Protein AF-A0A7J6NWC5-F1 (afdb_monomer)

Mean predicted aligned error: 8.27 Å

Sequence (191 aa):
MPSDARQWQFARKCFVPTLMLLVVICGTFNSITGKIRAVALGEYSGLISNLVCEIMYFLVYGLLLSFNVCFGRVPREQWIWLLFPRKSDELGYSTRGIRGFFKRLPGVKFAALAGIVEVSGDYLIFSTQGSLSIVMYKLLQQFIVPSTLIWSVILLRSRYILQELLAVLLVVVVAVVAIVTSSEGEGRYLW

InterPro domains:
  IPR013936 Chloroquine-resistance transporter-like [PF08627] (103-185)

pLDDT: mean 84.61, std 10.53, range [45.66, 96.5]

Secondary structure (DSSP, 8-state):
--HHHHHHHHHHHHHHHHHHHHHHHHHHHHHHHHHHHHHHHGGGHHHIIIIIHHHHHHHHHHHHHHHHHHTT-S-HHHHHHHHS----TT--S---SHHHHHHHS-THHHHHHHHHHHHHHHHHHHHHHTTS-HHHHHHHHHHHHHHHHHHHHHHH-PPPPHHHHHHHHHHHHHHHHHHHHHHHHHTTS--

Foldseek 3Di:
DCVVVVVVVVCVVVVVVVVVVVCVVVVVVCVVVLVVQCVVCPPCSVVCVPPVVVVVCCVVVVVVVVVCVVVVVDPVVVVCQQVAQDPPVDPPDDPPDPVVVVNRDGNVVVVVVVVVVVVVVVVVLVVCVVPDDPLVSVLVVLVVLVVVVVCCCVPVVDDDDPVVVVVNVVSNVVSVVSVVVVVVVVVPPPD

Organism: Perkinsus olseni (NCBI:txid32597)

Solvent-accessible surface area (backbone atoms only — not comparable to full-atom values): 10959 Å² total; per-residue (Å²): 138,70,66,62,63,57,51,54,53,49,52,59,64,48,47,57,59,52,50,53,52,48,50,51,52,52,50,52,50,50,54,53,52,48,53,56,46,38,67,74,46,48,90,51,25,64,59,49,55,50,55,50,47,51,52,48,48,52,51,52,53,49,50,53,49,53,48,36,44,75,70,61,76,43,61,66,66,63,56,46,35,36,74,38,46,70,82,72,89,74,73,88,67,92,56,81,54,72,72,42,58,67,62,60,54,30,48,50,55,58,55,51,50,50,48,53,52,50,55,52,50,50,51,53,51,59,69,42,56,85,79,47,54,73,67,58,50,56,50,56,59,57,50,50,58,63,51,52,49,53,50,38,38,70,74,68,62,56,84,82,53,72,68,58,53,50,53,51,50,49,53,52,49,55,50,52,52,54,51,58,60,52,63,65,54,66,75,67,73,81,118

Radius of gyration: 22.87 Å; Cα contacts (8 Å, |Δi|>4): 53; chains: 1; bounding box: 55×47×66 Å

Structure (mmCIF, N/CA/C/O backbone):
data_AF-A0A7J6NWC5-F1
#
_entry.id   AF-A0A7J6NWC5-F1
#
loop_
_atom_site.group_PDB
_atom_site.id
_atom_site.type_symbol
_atom_site.label_atom_id
_atom_site.label_alt_id
_atom_site.label_comp_id
_atom_site.label_asym_id
_atom_site.label_entity_id
_atom_site.label_seq_id
_atom_site.pdbx_PDB_ins_code
_atom_site.Cartn_x
_atom_site.Cartn_y
_atom_site.Cartn_z
_atom_site.occupancy
_atom_site.B_iso_or_equiv
_atom_site.auth_seq_id
_atom_site.auth_comp_id
_atom_site.auth_asym_id
_atom_site.auth_atom_id
_atom_site.pdbx_PDB_model_num
ATOM 1 N N . MET A 1 1 ? 4.178 -20.992 36.605 1.00 56.81 1 MET A N 1
ATOM 2 C CA . MET A 1 1 ? 3.527 -20.314 35.459 1.00 56.81 1 MET A CA 1
ATOM 3 C C . MET A 1 1 ? 4.302 -19.095 34.882 1.00 56.81 1 MET A C 1
ATOM 5 O O . MET A 1 1 ? 3.668 -18.100 34.562 1.00 56.81 1 MET A O 1
ATOM 9 N N . PRO A 1 2 ? 5.642 -19.128 34.678 1.00 63.09 2 PRO A N 1
ATOM 10 C CA . PRO A 1 2 ? 6.362 -18.108 33.886 1.00 63.09 2 PRO A CA 1
ATOM 11 C C . PRO A 1 2 ? 6.723 -18.534 32.440 1.00 63.09 2 PRO A C 1
ATOM 13 O O . PRO A 1 2 ? 7.306 -17.740 31.701 1.00 63.09 2 PRO A O 1
ATOM 16 N N . SER A 1 3 ? 6.399 -19.763 32.016 1.00 73.44 3 SER A N 1
ATOM 17 C CA . SER A 1 3 ? 6.692 -20.290 30.667 1.00 73.44 3 SER A CA 1
ATOM 18 C C . SER A 1 3 ? 5.932 -19.560 29.558 1.00 73.44 3 SER A C 1
ATOM 20 O O . SER A 1 3 ? 6.497 -19.269 28.503 1.00 73.44 3 SER A O 1
ATOM 22 N N . ASP A 1 4 ? 4.677 -19.198 29.819 1.00 82.69 4 ASP A N 1
ATOM 23 C CA . ASP A 1 4 ? 3.757 -18.741 28.774 1.00 82.69 4 ASP A CA 1
ATOM 24 C C . ASP A 1 4 ? 4.066 -17.297 28.355 1.00 82.69 4 ASP A C 1
ATOM 26 O O . ASP A 1 4 ? 4.018 -16.952 27.175 1.00 82.69 4 ASP A O 1
ATOM 30 N N . ALA A 1 5 ? 4.502 -16.453 29.297 1.00 84.25 5 ALA A N 1
ATOM 31 C CA . ALA A 1 5 ? 4.870 -15.065 29.017 1.00 84.25 5 ALA A CA 1
ATOM 32 C C . ALA A 1 5 ? 6.077 -14.958 28.066 1.00 84.25 5 ALA A C 1
ATOM 34 O O . ALA A 1 5 ? 6.104 -14.097 27.181 1.00 84.25 5 ALA A O 1
ATOM 35 N N . ARG A 1 6 ? 7.064 -15.854 28.208 1.00 86.56 6 ARG A N 1
ATOM 36 C CA . ARG A 1 6 ? 8.255 -15.873 27.346 1.00 86.56 6 ARG A CA 1
ATOM 37 C C . ARG A 1 6 ? 7.907 -16.343 25.928 1.00 86.56 6 ARG A C 1
ATOM 39 O O . ARG A 1 6 ? 8.403 -15.759 24.965 1.00 86.56 6 ARG A O 1
ATOM 46 N N . GLN A 1 7 ? 7.014 -17.327 25.795 1.00 84.31 7 GLN A N 1
ATOM 47 C CA . GLN A 1 7 ? 6.514 -17.794 24.496 1.00 84.31 7 GLN A CA 1
ATOM 48 C C . GLN A 1 7 ? 5.725 -16.703 23.759 1.00 84.31 7 GLN A C 1
ATOM 50 O O . GLN A 1 7 ? 5.975 -16.460 22.579 1.00 84.31 7 GLN A O 1
ATOM 55 N N . TRP A 1 8 ? 4.851 -15.973 24.456 1.00 84.12 8 TRP A N 1
ATOM 56 C CA . TRP A 1 8 ? 4.092 -14.865 23.867 1.00 84.12 8 TRP A CA 1
ATOM 57 C C . TRP A 1 8 ? 4.976 -13.710 23.386 1.00 84.12 8 TRP A C 1
ATOM 59 O O . TRP A 1 8 ? 4.744 -13.149 22.312 1.00 84.12 8 TRP A O 1
ATOM 69 N N . GLN A 1 9 ? 6.012 -13.353 24.148 1.00 87.50 9 GLN A N 1
ATOM 70 C CA . GLN A 1 9 ? 6.968 -12.328 23.726 1.00 87.50 9 GLN A CA 1
ATOM 71 C C . GLN A 1 9 ? 7.783 -12.769 22.510 1.00 87.50 9 GLN A C 1
ATOM 73 O O . GLN A 1 9 ? 8.016 -11.964 21.608 1.00 87.50 9 GLN A O 1
ATOM 78 N N . PHE A 1 10 ? 8.197 -14.035 22.469 1.00 88.31 10 PHE A N 1
ATOM 79 C CA . PHE A 1 10 ? 8.916 -14.585 21.326 1.00 88.31 10 PHE A CA 1
ATOM 80 C C . PHE A 1 10 ? 8.038 -14.604 20.068 1.00 88.31 10 PHE A C 1
ATOM 82 O O . PHE A 1 10 ? 8.443 -14.075 19.035 1.00 88.31 10 PHE A O 1
ATOM 89 N N . ALA A 1 11 ? 6.798 -15.089 20.178 1.00 87.88 11 ALA A N 1
ATOM 90 C CA . ALA A 1 11 ? 5.840 -15.101 19.076 1.00 87.88 11 ALA A CA 1
ATOM 91 C C . ALA A 1 11 ? 5.612 -13.695 18.494 1.00 87.88 11 ALA A C 1
ATOM 93 O O . ALA A 1 11 ? 5.654 -13.517 17.280 1.00 87.88 11 ALA A O 1
ATOM 94 N N . ARG A 1 12 ? 5.465 -12.668 19.346 1.00 87.56 12 ARG A N 1
ATOM 95 C CA . ARG A 1 12 ? 5.330 -11.268 18.901 1.00 87.56 12 ARG A CA 1
ATOM 96 C C . ARG A 1 12 ? 6.563 -10.747 18.163 1.00 87.56 12 ARG A C 1
ATOM 98 O O . ARG A 1 12 ? 6.412 -10.024 17.183 1.00 87.56 12 ARG A O 1
ATOM 105 N N . LYS A 1 13 ? 7.768 -11.111 18.616 1.00 91.19 13 LYS A N 1
ATOM 106 C CA . LYS A 1 13 ? 9.025 -10.706 17.965 1.00 91.19 13 LYS A CA 1
ATOM 107 C C . LYS A 1 13 ? 9.199 -11.354 16.593 1.00 91.19 13 LYS A C 1
ATOM 109 O O . LYS A 1 13 ? 9.706 -10.699 15.692 1.00 91.19 13 LYS A O 1
ATOM 114 N N . CYS A 1 14 ? 8.763 -12.602 16.424 1.00 93.69 14 CYS A N 1
ATOM 115 C CA . CYS A 1 14 ? 8.829 -13.302 15.139 1.00 93.69 14 CYS A CA 1
ATOM 116 C C . CYS A 1 14 ? 7.707 -12.896 14.176 1.00 93.69 14 CYS A C 1
ATOM 118 O O . CYS A 1 14 ? 7.916 -12.913 12.969 1.00 93.69 14 CYS A O 1
ATOM 120 N N . PHE A 1 15 ? 6.548 -12.483 14.693 1.00 92.69 15 PHE A N 1
ATOM 121 C CA . PHE A 1 15 ? 5.372 -12.173 13.883 1.00 92.69 15 PHE A CA 1
ATOM 122 C C . PHE A 1 15 ? 5.635 -11.114 12.805 1.00 92.69 15 PHE A C 1
ATOM 124 O O . PHE A 1 15 ? 5.310 -11.334 11.642 1.00 92.69 15 PHE A O 1
ATOM 131 N N . VAL A 1 16 ? 6.263 -9.988 13.165 1.00 90.44 16 VAL A N 1
ATOM 132 C CA . VAL A 1 16 ? 6.529 -8.897 12.211 1.00 90.44 16 VAL A CA 1
ATOM 133 C C . VAL A 1 16 ? 7.498 -9.335 11.098 1.00 90.44 16 VAL A C 1
ATOM 135 O O . VAL A 1 16 ? 7.122 -9.205 9.935 1.00 90.44 16 VAL A O 1
ATOM 138 N N . PRO A 1 17 ? 8.681 -9.921 11.385 1.00 93.38 17 PRO A N 1
ATOM 139 C CA . PRO A 1 17 ? 9.556 -10.469 10.347 1.00 93.38 17 PRO A CA 1
ATOM 140 C C . PRO A 1 17 ? 8.878 -11.506 9.446 1.00 93.38 17 PRO A C 1
ATOM 142 O O . PRO A 1 17 ? 9.059 -11.472 8.230 1.00 93.38 17 PRO A O 1
ATOM 145 N N . THR A 1 18 ? 8.071 -12.409 10.014 1.00 93.50 18 THR A N 1
ATOM 146 C CA . THR A 1 18 ? 7.330 -13.404 9.226 1.00 93.50 18 THR A CA 1
ATOM 147 C C . THR A 1 18 ? 6.344 -12.731 8.276 1.00 93.50 18 THR A C 1
ATOM 149 O O . THR A 1 18 ? 6.295 -13.092 7.103 1.00 93.50 18 THR A O 1
ATOM 152 N N . LEU A 1 19 ? 5.603 -11.722 8.743 1.00 92.12 19 LEU A N 1
ATOM 153 C CA . LEU A 1 19 ? 4.723 -10.937 7.880 1.00 92.12 19 LEU A CA 1
ATOM 154 C C . LEU A 1 19 ? 5.502 -10.196 6.790 1.00 92.12 19 LEU A C 1
ATOM 156 O O . LEU A 1 19 ? 5.059 -10.191 5.648 1.00 92.12 19 LEU A O 1
ATOM 160 N N . MET A 1 20 ? 6.666 -9.618 7.102 1.00 91.56 20 MET A N 1
ATOM 161 C CA . MET A 1 20 ? 7.508 -8.950 6.102 1.00 91.56 20 MET A CA 1
ATOM 162 C C . MET A 1 20 ? 7.952 -9.919 5.001 1.00 91.56 20 MET A C 1
ATOM 164 O O . MET A 1 20 ? 7.827 -9.599 3.822 1.00 91.56 20 MET A O 1
ATOM 168 N N . LEU A 1 21 ? 8.411 -11.120 5.366 1.00 93.81 21 LEU A N 1
ATOM 169 C CA . LEU A 1 21 ? 8.776 -12.156 4.395 1.00 93.81 21 LEU A CA 1
ATOM 170 C C . LEU A 1 21 ? 7.576 -12.593 3.556 1.00 93.81 21 LEU A C 1
ATOM 172 O O . LEU A 1 21 ? 7.691 -12.720 2.339 1.00 93.81 21 LEU A O 1
ATOM 176 N N . LEU A 1 22 ? 6.418 -12.779 4.188 1.00 94.44 22 LEU A N 1
ATOM 177 C CA . LEU A 1 22 ? 5.196 -13.167 3.493 1.00 94.44 22 LEU A CA 1
ATOM 178 C C . LEU A 1 22 ? 4.754 -12.087 2.499 1.00 94.44 22 LEU A C 1
ATOM 180 O O . LEU A 1 22 ? 4.415 -12.416 1.368 1.00 94.44 22 LEU A O 1
ATOM 184 N N . VAL A 1 23 ? 4.836 -10.807 2.870 1.00 92.19 23 VAL A N 1
ATOM 185 C CA . VAL A 1 23 ? 4.555 -9.680 1.968 1.00 92.19 23 VAL A CA 1
ATOM 186 C C . VAL A 1 23 ? 5.510 -9.673 0.776 1.00 92.19 23 VAL A C 1
ATOM 188 O O . VAL A 1 23 ? 5.055 -9.480 -0.348 1.00 92.19 23 VAL A O 1
ATOM 191 N N . VAL A 1 24 ? 6.806 -9.929 0.984 1.00 91.75 24 VAL A N 1
ATOM 192 C CA . VAL A 1 24 ? 7.779 -10.020 -0.119 1.00 91.75 24 VAL A CA 1
ATOM 193 C C . VAL A 1 24 ? 7.427 -11.176 -1.052 1.00 91.75 24 VAL A C 1
ATOM 195 O O . VAL A 1 24 ? 7.314 -10.962 -2.255 1.00 91.75 24 VAL A O 1
ATOM 198 N N . ILE A 1 25 ? 7.184 -12.371 -0.510 1.00 95.06 25 ILE A N 1
ATOM 199 C CA . ILE A 1 25 ? 6.828 -13.561 -1.294 1.00 95.06 25 ILE A CA 1
ATOM 200 C C . ILE A 1 25 ? 5.543 -13.310 -2.091 1.00 95.06 25 ILE A C 1
ATOM 202 O O . ILE A 1 25 ? 5.527 -13.479 -3.310 1.00 95.06 25 ILE A O 1
ATOM 206 N N . CYS A 1 26 ? 4.477 -12.850 -1.431 1.00 93.69 26 CYS A N 1
ATOM 207 C CA . CYS A 1 26 ? 3.212 -12.516 -2.081 1.00 93.69 26 CYS A CA 1
ATOM 208 C C . CYS A 1 26 ? 3.382 -11.413 -3.133 1.00 93.69 26 CYS A C 1
ATOM 210 O O . CYS A 1 26 ? 2.801 -11.510 -4.210 1.00 93.69 26 CYS A O 1
ATOM 212 N N . GLY A 1 27 ? 4.206 -10.398 -2.864 1.00 89.44 27 GLY A N 1
ATOM 213 C CA . GLY A 1 27 ? 4.526 -9.335 -3.813 1.00 89.44 27 GLY A CA 1
ATOM 214 C C . GLY A 1 27 ? 5.256 -9.855 -5.053 1.00 89.44 27 GLY A C 1
ATOM 215 O O . GLY A 1 27 ? 4.903 -9.493 -6.177 1.00 89.44 27 GLY A O 1
ATOM 216 N N . THR A 1 28 ? 6.223 -10.759 -4.876 1.00 92.00 28 THR A N 1
ATOM 217 C CA . THR A 1 28 ? 6.921 -11.425 -5.983 1.00 92.00 28 THR A CA 1
ATOM 218 C C . THR A 1 28 ? 5.955 -12.267 -6.811 1.00 92.00 28 THR A C 1
ATOM 220 O O . THR A 1 28 ? 5.931 -12.127 -8.034 1.00 92.00 28 THR A O 1
ATOM 223 N N . PHE A 1 29 ? 5.109 -13.077 -6.166 1.00 94.69 29 PHE A N 1
ATOM 224 C CA . PHE A 1 29 ? 4.078 -13.852 -6.859 1.00 94.69 29 PHE A CA 1
ATOM 225 C C . PHE A 1 29 ? 3.108 -12.954 -7.626 1.00 94.69 29 PHE A C 1
ATOM 227 O O . PHE A 1 29 ? 2.844 -13.216 -8.795 1.00 94.69 29 PHE A O 1
ATOM 234 N N . ASN A 1 30 ? 2.632 -11.864 -7.021 1.00 90.94 30 ASN A N 1
ATOM 235 C CA . ASN A 1 30 ? 1.745 -10.912 -7.686 1.00 90.94 30 ASN A CA 1
ATOM 236 C C . ASN A 1 30 ? 2.408 -10.288 -8.925 1.00 90.94 30 ASN A C 1
ATOM 238 O O . ASN A 1 30 ? 1.785 -10.183 -9.978 1.00 90.94 30 ASN A O 1
ATOM 242 N N . SER A 1 31 ? 3.695 -9.939 -8.839 1.00 87.56 31 SER A N 1
ATOM 243 C CA . SER A 1 31 ? 4.439 -9.394 -9.978 1.00 87.56 31 SER A CA 1
ATOM 244 C C . SER A 1 31 ? 4.596 -10.409 -11.117 1.00 87.56 31 SER A C 1
ATOM 246 O O . SER A 1 31 ? 4.404 -10.058 -12.282 1.00 87.56 31 SER A O 1
ATOM 248 N N . ILE A 1 32 ? 4.905 -11.671 -10.798 1.00 92.56 32 ILE A N 1
ATOM 249 C CA . ILE A 1 32 ? 5.038 -12.749 -11.791 1.00 92.56 32 ILE A CA 1
ATOM 250 C C . ILE A 1 32 ? 3.687 -13.031 -12.454 1.00 92.56 32 ILE A C 1
ATOM 252 O O . ILE A 1 32 ? 3.586 -12.993 -13.681 1.00 92.56 32 ILE A O 1
ATOM 256 N N . THR A 1 33 ? 2.639 -13.246 -11.658 1.00 90.81 33 THR A N 1
ATOM 257 C CA . THR A 1 33 ? 1.279 -13.488 -12.156 1.00 90.81 33 THR A CA 1
ATOM 258 C C . THR A 1 33 ? 0.781 -12.312 -12.990 1.00 90.81 33 THR A C 1
ATOM 260 O O . THR A 1 33 ? 0.171 -12.521 -14.035 1.00 90.81 33 THR A O 1
ATOM 263 N N . GLY A 1 34 ? 1.103 -11.076 -12.595 1.00 87.12 34 GLY A N 1
ATOM 264 C CA . GLY A 1 34 ? 0.787 -9.873 -13.362 1.00 87.12 34 GLY A CA 1
ATOM 265 C C . GLY A 1 34 ? 1.412 -9.874 -14.759 1.00 87.12 34 GLY A C 1
ATOM 266 O O . GLY A 1 34 ? 0.725 -9.553 -15.725 1.00 87.12 34 GLY A O 1
ATOM 267 N N . LYS A 1 35 ? 2.677 -10.299 -14.894 1.00 89.38 35 LYS A N 1
ATOM 268 C CA . LYS A 1 35 ? 3.345 -10.429 -16.202 1.00 89.38 35 LYS A CA 1
ATOM 269 C C . LYS A 1 35 ? 2.726 -11.529 -17.061 1.00 89.38 35 LYS A C 1
ATOM 271 O O . LYS A 1 35 ? 2.470 -11.299 -18.237 1.00 89.38 35 LYS A O 1
ATOM 276 N N . ILE A 1 36 ? 2.454 -12.697 -16.474 1.00 92.56 36 ILE A N 1
ATOM 277 C CA . ILE A 1 36 ? 1.805 -13.816 -17.179 1.00 92.56 36 ILE A CA 1
ATOM 278 C C . ILE A 1 36 ? 0.429 -13.380 -17.695 1.00 92.56 36 ILE A C 1
ATOM 280 O O . ILE A 1 36 ? 0.109 -13.569 -18.867 1.00 92.56 36 ILE A O 1
ATOM 284 N N . ARG A 1 37 ? -0.360 -12.726 -16.836 1.00 89.06 37 ARG A N 1
ATOM 285 C CA . ARG A 1 37 ? -1.672 -12.176 -17.181 1.00 89.06 37 ARG A CA 1
ATOM 286 C C . ARG A 1 37 ? -1.579 -11.133 -18.292 1.00 89.06 37 ARG A C 1
ATOM 288 O O . ARG A 1 37 ? -2.410 -11.149 -19.192 1.00 89.06 37 ARG A O 1
ATOM 295 N N . ALA A 1 38 ? -0.580 -10.252 -18.247 1.00 86.94 38 ALA A N 1
ATOM 296 C CA . ALA A 1 38 ? -0.409 -9.223 -19.265 1.00 86.94 38 ALA A CA 1
ATOM 297 C C . ALA A 1 38 ? -0.132 -9.804 -20.655 1.00 86.94 38 ALA A C 1
ATOM 299 O O . ALA A 1 38 ? -0.704 -9.327 -21.630 1.00 86.94 38 ALA A O 1
ATOM 300 N N . VAL A 1 39 ? 0.670 -10.869 -20.738 1.00 92.06 39 VAL A N 1
ATOM 301 C CA . VAL A 1 39 ? 0.916 -11.577 -22.003 1.00 92.06 39 VAL A CA 1
ATOM 302 C C . VAL A 1 39 ? -0.347 -12.286 -22.497 1.00 92.06 39 VAL A C 1
ATOM 304 O O . VAL A 1 39 ? -0.650 -12.230 -23.683 1.00 92.06 39 VAL A O 1
ATOM 307 N N . ALA A 1 40 ? -1.107 -12.921 -21.600 1.00 92.31 40 ALA A N 1
ATOM 308 C CA . ALA A 1 40 ? -2.306 -13.673 -21.973 1.00 92.31 40 ALA A CA 1
ATOM 309 C C . ALA A 1 40 ? -3.484 -12.785 -22.420 1.00 92.31 40 ALA A C 1
ATOM 311 O O . ALA A 1 40 ? -4.236 -13.172 -23.309 1.00 92.31 40 ALA A O 1
ATOM 312 N N . LEU A 1 41 ? -3.668 -11.615 -21.795 1.00 89.06 41 LEU A N 1
ATOM 313 C CA . LEU A 1 41 ? -4.810 -10.725 -22.051 1.00 89.06 41 LEU A CA 1
ATOM 314 C C . LEU A 1 41 ? -4.549 -9.664 -23.133 1.00 89.06 41 LEU A C 1
ATOM 316 O O . LEU A 1 41 ? -5.499 -9.020 -23.582 1.00 89.06 41 LEU A O 1
ATOM 320 N N . GLY A 1 42 ? -3.291 -9.457 -23.535 1.00 92.12 42 GLY A N 1
ATOM 321 C CA . GLY A 1 42 ? -2.917 -8.469 -24.547 1.00 92.12 42 GLY A CA 1
ATOM 322 C C . GLY A 1 42 ? -3.390 -7.054 -24.191 1.00 92.12 42 GLY A C 1
ATOM 323 O O . GLY A 1 42 ? -3.197 -6.581 -23.069 1.00 92.12 42 GLY A O 1
ATOM 324 N N . GLU A 1 43 ? -4.046 -6.387 -25.141 1.00 88.19 43 GLU A N 1
ATOM 325 C CA . GLU A 1 43 ? -4.521 -4.998 -25.018 1.00 88.19 43 GLU A CA 1
ATOM 326 C C . GLU A 1 43 ? -5.562 -4.802 -23.902 1.00 88.19 43 GLU A C 1
ATOM 328 O O . GLU A 1 43 ? -5.628 -3.738 -23.286 1.00 88.19 43 GLU A O 1
ATOM 333 N N . TYR A 1 44 ? -6.332 -5.842 -23.567 1.00 87.19 44 TYR A N 1
ATOM 334 C CA . TYR A 1 44 ? -7.345 -5.779 -22.507 1.00 87.19 44 TYR A CA 1
ATOM 335 C C . TYR A 1 44 ? -6.774 -5.977 -21.103 1.00 87.19 44 TYR A C 1
ATOM 337 O O . TYR A 1 44 ? -7.509 -5.856 -20.119 1.00 87.19 44 TYR A O 1
ATOM 345 N N . SER A 1 45 ? -5.474 -6.271 -20.988 1.00 84.31 45 SER A N 1
ATOM 346 C CA . SER A 1 45 ? -4.823 -6.539 -19.708 1.00 84.31 45 SER A CA 1
ATOM 347 C C . SER A 1 45 ? -5.073 -5.423 -18.697 1.00 84.31 45 SER A C 1
ATOM 349 O O . SER A 1 45 ? -5.482 -5.718 -17.578 1.00 84.31 45 SER A O 1
ATOM 351 N N . GLY A 1 46 ? -4.903 -4.153 -19.080 1.00 78.06 46 GLY A N 1
ATOM 352 C CA . GLY A 1 46 ? -5.079 -3.021 -18.164 1.00 78.06 46 GLY A CA 1
ATOM 353 C C . GLY A 1 46 ? -6.512 -2.892 -17.641 1.00 78.06 46 GLY A C 1
ATOM 354 O O . GLY A 1 46 ? -6.728 -2.822 -16.433 1.00 78.06 46 GLY A O 1
ATOM 355 N N . LEU A 1 47 ? -7.499 -2.941 -18.540 1.00 81.44 47 LEU A N 1
ATOM 356 C CA . LEU A 1 47 ? -8.911 -2.776 -18.183 1.00 81.44 47 LEU A CA 1
ATOM 357 C C . LEU A 1 47 ? -9.412 -3.924 -17.304 1.00 81.44 47 LEU A C 1
ATOM 359 O O . LEU A 1 47 ? -10.032 -3.682 -16.270 1.00 81.44 47 LEU A O 1
ATOM 363 N N . ILE A 1 48 ? -9.123 -5.169 -17.694 1.00 83.62 48 ILE A N 1
ATOM 364 C CA . ILE A 1 48 ? -9.550 -6.350 -16.935 1.00 83.62 48 ILE A CA 1
ATOM 365 C C . ILE A 1 48 ? -8.850 -6.373 -15.576 1.00 83.62 48 ILE A C 1
ATOM 367 O O . ILE A 1 48 ? -9.490 -6.624 -14.558 1.00 83.62 48 ILE A O 1
ATOM 371 N N . SER A 1 49 ? -7.548 -6.085 -15.544 1.00 82.00 49 SER A N 1
ATOM 372 C CA . SER A 1 49 ? -6.769 -6.109 -14.307 1.00 82.00 49 SER A CA 1
ATOM 373 C C . SER A 1 49 ? -7.237 -5.079 -13.295 1.00 82.00 49 SER A C 1
ATOM 375 O O . SER A 1 49 ? -7.292 -5.416 -12.121 1.00 82.00 49 SER A O 1
ATOM 377 N N . ASN A 1 50 ? -7.573 -3.863 -13.720 1.00 81.56 50 ASN A N 1
ATOM 378 C CA . ASN A 1 50 ? -7.984 -2.826 -12.780 1.00 81.56 50 ASN A CA 1
ATOM 379 C C . ASN A 1 50 ? -9.444 -3.034 -12.374 1.00 81.56 50 ASN A C 1
ATOM 381 O O . ASN A 1 50 ? -9.738 -3.266 -11.208 1.00 81.56 50 ASN A O 1
ATOM 385 N N . LEU A 1 51 ? -10.364 -3.097 -13.338 1.00 85.25 51 LEU A N 1
ATOM 386 C CA . LEU A 1 51 ? -11.792 -3.105 -13.024 1.00 85.25 51 LEU A CA 1
ATOM 387 C C . LEU A 1 51 ? -12.255 -4.425 -12.392 1.00 85.25 51 LEU A C 1
ATOM 389 O O . LEU A 1 51 ? -12.970 -4.419 -11.390 1.00 85.25 51 LEU A O 1
ATOM 393 N N . VAL A 1 52 ? -11.849 -5.574 -12.944 1.00 87.94 52 VAL A N 1
ATOM 394 C CA . VAL A 1 52 ? -12.318 -6.872 -12.430 1.00 87.94 52 VAL A CA 1
ATOM 395 C C . VAL A 1 52 ? -11.654 -7.198 -11.100 1.00 87.94 52 VAL A C 1
ATOM 397 O O . VAL A 1 52 ? -12.341 -7.668 -10.193 1.00 87.94 52 VAL A O 1
ATOM 400 N N . CYS A 1 53 ? -10.350 -6.939 -10.937 1.00 87.31 53 CYS A N 1
ATOM 401 C CA . CYS A 1 53 ? -9.707 -7.194 -9.649 1.00 87.31 53 CYS A CA 1
ATOM 402 C C . CYS A 1 53 ? -10.236 -6.261 -8.562 1.00 87.31 53 CYS A C 1
ATOM 404 O O . CYS A 1 53 ? -10.484 -6.754 -7.469 1.00 87.31 53 CYS A O 1
ATOM 406 N N . GLU A 1 54 ? -10.476 -4.976 -8.832 1.00 87.94 54 GLU A N 1
ATOM 407 C CA . GLU A 1 54 ? -11.069 -4.062 -7.845 1.00 87.94 54 GLU A CA 1
ATOM 408 C C . GLU A 1 54 ? -12.464 -4.517 -7.404 1.00 87.94 54 GLU A C 1
ATOM 410 O O . GLU A 1 54 ? -12.738 -4.578 -6.204 1.00 87.94 54 GLU A O 1
ATOM 415 N N . ILE A 1 55 ? -13.327 -4.922 -8.347 1.00 89.94 55 ILE A N 1
ATOM 416 C CA . ILE A 1 55 ? -14.653 -5.474 -8.022 1.00 89.94 55 ILE A CA 1
ATOM 417 C C . ILE A 1 55 ? -14.509 -6.750 -7.190 1.00 89.94 55 ILE A C 1
ATOM 419 O O . ILE A 1 55 ? -15.186 -6.906 -6.174 1.00 89.94 55 ILE A O 1
ATOM 423 N N . MET A 1 56 ? -13.616 -7.660 -7.583 1.00 91.75 56 MET A N 1
ATOM 424 C CA . MET A 1 56 ? -13.381 -8.901 -6.843 1.00 91.75 56 MET A CA 1
ATOM 425 C C . MET A 1 56 ? -12.831 -8.631 -5.443 1.00 91.75 56 MET A C 1
ATOM 427 O O . MET A 1 56 ? -13.306 -9.235 -4.485 1.00 91.75 56 MET A O 1
ATOM 431 N N . TYR A 1 57 ? -11.890 -7.698 -5.289 1.00 89.75 57 TYR A N 1
ATOM 432 C CA . TYR A 1 57 ? -11.386 -7.278 -3.986 1.00 89.75 57 TYR A CA 1
ATOM 433 C C . TYR A 1 57 ? -12.507 -6.690 -3.136 1.00 89.75 57 TYR A C 1
ATOM 435 O O . TYR A 1 57 ? -12.675 -7.109 -1.992 1.00 89.75 57 TYR A O 1
ATOM 443 N N . PHE A 1 58 ? -13.319 -5.791 -3.691 1.00 89.38 58 PHE A N 1
ATOM 444 C CA . PHE A 1 58 ? -14.460 -5.220 -2.985 1.00 89.38 58 PHE A CA 1
ATOM 445 C C . PHE A 1 58 ? -15.438 -6.302 -2.508 1.00 89.38 58 PHE A C 1
ATOM 447 O O . PHE A 1 58 ? -15.832 -6.299 -1.341 1.00 89.38 58 PHE A O 1
ATOM 454 N N . LEU A 1 59 ? -15.780 -7.267 -3.368 1.00 93.88 59 LEU A N 1
ATOM 455 C CA . LEU A 1 59 ? -16.675 -8.372 -3.020 1.00 93.88 59 LEU A CA 1
ATOM 456 C C . LEU A 1 59 ? -16.069 -9.289 -1.956 1.00 93.88 59 LEU A C 1
ATOM 458 O O . LEU A 1 59 ? -16.727 -9.586 -0.963 1.00 93.88 59 LEU A O 1
ATOM 462 N N . VAL A 1 60 ? -14.817 -9.718 -2.123 1.00 94.75 60 VAL A N 1
ATOM 463 C CA . VAL A 1 60 ? -14.146 -10.627 -1.183 1.00 94.75 60 VAL A CA 1
ATOM 464 C C . VAL A 1 60 ? -13.961 -9.962 0.180 1.00 94.75 60 VAL A C 1
ATOM 466 O O . VAL A 1 60 ? -14.302 -10.563 1.200 1.00 94.75 60 VAL A O 1
ATOM 469 N N . TYR A 1 61 ? -13.478 -8.717 0.227 1.00 90.81 61 TYR A N 1
ATOM 470 C CA . TYR A 1 61 ? -13.334 -7.987 1.489 1.00 90.81 61 TYR A CA 1
ATOM 471 C C . TYR A 1 61 ? -14.688 -7.656 2.116 1.00 90.81 61 TYR A C 1
ATOM 473 O O . TYR A 1 61 ? -14.827 -7.771 3.333 1.00 90.81 61 TYR A O 1
ATOM 481 N N . GLY A 1 62 ? -15.695 -7.319 1.307 1.00 90.31 62 GLY A N 1
ATOM 482 C CA . GLY A 1 62 ? -17.069 -7.128 1.761 1.00 90.31 62 GLY A CA 1
ATOM 483 C C . GLY A 1 62 ? -17.625 -8.388 2.423 1.00 90.31 62 GLY A C 1
ATOM 484 O O . GLY A 1 62 ? -18.085 -8.326 3.560 1.00 90.31 62 GLY A O 1
ATOM 485 N N . LEU A 1 63 ? -17.491 -9.545 1.769 1.00 94.31 63 LEU A N 1
ATOM 486 C CA . LEU A 1 63 ? -17.925 -10.842 2.295 1.00 94.31 63 LEU A CA 1
ATOM 487 C C . LEU A 1 63 ? -17.173 -11.234 3.568 1.00 94.31 63 LEU A C 1
ATOM 489 O O . LEU A 1 63 ? -17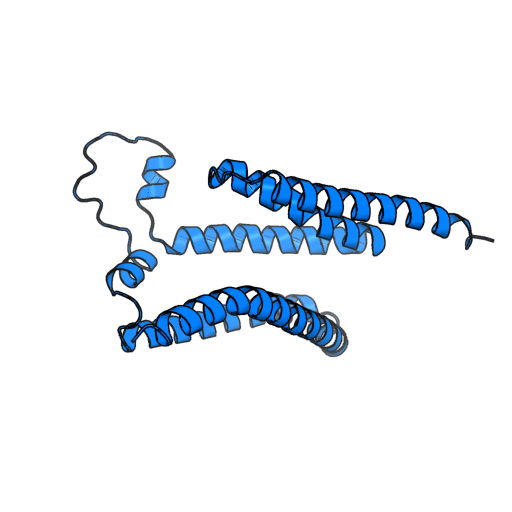.802 -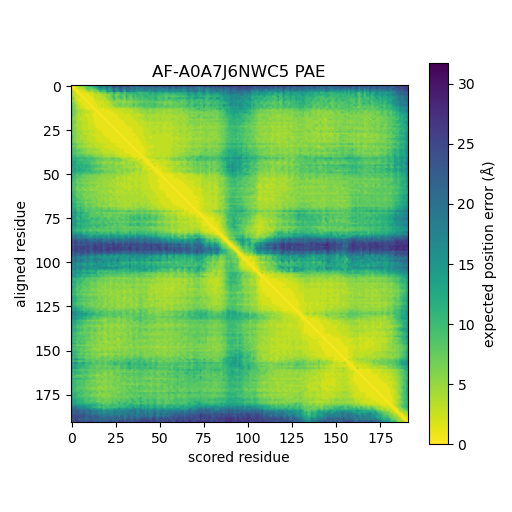11.647 4.542 1.00 94.31 63 LEU A O 1
ATOM 493 N N . LEU A 1 64 ? -15.847 -11.078 3.598 1.00 94.81 64 LEU A N 1
ATOM 494 C CA . LEU A 1 64 ? -15.041 -11.352 4.791 1.00 94.81 64 LEU A CA 1
ATOM 495 C C . LEU A 1 64 ? -15.446 -10.455 5.961 1.00 94.81 64 LEU A C 1
ATOM 497 O O . LEU A 1 64 ? -15.519 -10.915 7.103 1.00 94.81 64 LEU A O 1
ATOM 501 N N . LEU A 1 65 ? -15.717 -9.179 5.698 1.00 89.94 65 LEU A N 1
ATOM 502 C CA . LEU A 1 65 ? -16.153 -8.245 6.724 1.00 89.94 65 LEU A CA 1
ATOM 503 C C . LEU A 1 65 ? -17.561 -8.595 7.222 1.00 89.94 65 LEU A C 1
ATOM 505 O O . LEU A 1 65 ? -17.756 -8.701 8.431 1.00 89.94 65 LEU A O 1
ATOM 509 N N . SER A 1 66 ? -18.507 -8.879 6.321 1.00 90.00 66 SER A N 1
ATOM 510 C CA . SER A 1 66 ? -19.851 -9.355 6.673 1.00 90.00 66 SER A CA 1
ATOM 511 C C . SER A 1 66 ? -19.802 -10.639 7.499 1.00 90.00 66 SER A C 1
ATOM 513 O O . SER A 1 66 ? -20.467 -10.731 8.527 1.00 90.00 66 SER A O 1
ATOM 515 N N . PHE A 1 67 ? -18.958 -11.599 7.117 1.00 95.62 67 PHE A N 1
ATOM 516 C CA . PHE A 1 67 ? -18.743 -12.826 7.877 1.00 95.62 67 PHE A CA 1
ATOM 517 C C . PHE A 1 67 ? -18.234 -12.507 9.287 1.00 95.62 67 PHE A C 1
ATOM 519 O O . PHE A 1 67 ? -18.837 -12.917 10.274 1.00 95.62 67 PHE A O 1
ATOM 526 N N . ASN A 1 68 ? -17.184 -11.696 9.425 1.00 93.62 68 ASN A N 1
ATOM 527 C CA . ASN A 1 68 ? -16.653 -11.339 10.744 1.00 93.62 68 ASN A CA 1
ATOM 528 C C . ASN A 1 68 ? -17.657 -10.580 11.632 1.00 93.62 68 ASN A C 1
ATOM 530 O O . ASN A 1 68 ? -17.625 -10.746 12.854 1.00 93.62 68 ASN A O 1
ATOM 534 N N . VAL A 1 69 ? -18.568 -9.803 11.040 1.00 91.44 69 VAL A N 1
ATOM 535 C CA . VAL A 1 69 ? -19.689 -9.170 11.753 1.00 91.44 69 VAL A CA 1
ATOM 536 C C . VAL A 1 69 ? -20.714 -10.213 12.208 1.00 91.44 69 VAL A C 1
ATOM 538 O O . VAL A 1 69 ? -21.122 -10.187 13.369 1.00 91.44 69 VAL A O 1
ATOM 541 N N . CYS A 1 70 ? -21.083 -11.169 11.349 1.00 93.75 70 CYS A N 1
ATOM 542 C CA . CYS A 1 70 ? -21.997 -12.262 11.702 1.00 93.75 70 CYS A CA 1
ATOM 543 C C . CYS A 1 70 ? -21.460 -13.127 12.853 1.00 93.75 70 CYS A C 1
ATOM 545 O O . CYS A 1 70 ? -22.227 -13.536 13.720 1.00 93.75 70 CYS A O 1
ATOM 547 N N . PHE A 1 71 ? -20.143 -13.351 12.910 1.00 96.50 71 PHE A N 1
ATOM 548 C CA . PHE A 1 71 ? -19.484 -14.094 13.993 1.00 96.50 71 PHE A CA 1
ATOM 549 C C . PHE A 1 71 ? -19.180 -13.251 15.240 1.00 96.50 71 PHE A C 1
ATOM 551 O O . PHE A 1 71 ? -18.546 -13.748 16.170 1.00 96.50 71 PHE A O 1
ATOM 558 N N . GLY A 1 72 ? -19.582 -11.976 15.273 1.00 93.94 72 GLY A N 1
ATOM 559 C CA . GLY A 1 72 ? -19.351 -11.095 16.420 1.00 93.94 72 GLY A CA 1
ATOM 560 C C . GLY A 1 72 ? -17.875 -10.781 16.693 1.00 93.94 72 GLY A C 1
ATOM 561 O O . GLY A 1 72 ? -17.551 -10.297 17.773 1.00 93.94 72 GLY A O 1
ATOM 562 N N . ARG A 1 73 ? -16.972 -11.033 15.733 1.00 94.94 73 ARG A N 1
ATOM 563 C CA . ARG A 1 73 ? -15.546 -10.679 15.857 1.00 94.94 73 ARG A CA 1
ATOM 564 C C . ARG A 1 73 ? -15.312 -9.180 15.706 1.00 94.94 73 ARG A C 1
ATOM 566 O O . ARG A 1 73 ? -14.342 -8.656 16.243 1.00 94.94 73 ARG A O 1
ATOM 573 N N . VAL A 1 74 ? -16.192 -8.503 14.969 1.00 91.25 74 VAL A N 1
ATOM 574 C CA . VAL A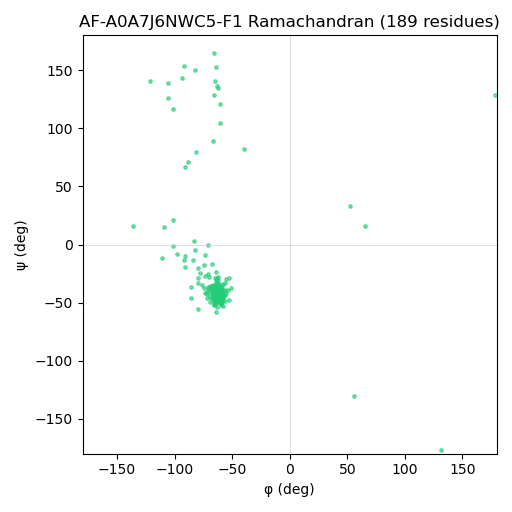 1 74 ? -16.167 -7.051 14.781 1.00 91.25 74 VAL A CA 1
ATOM 575 C C . VAL A 1 74 ? -17.299 -6.431 15.601 1.00 91.25 74 VAL A C 1
ATOM 577 O O . VAL A 1 74 ? -18.454 -6.836 15.437 1.00 91.25 74 VAL A O 1
ATOM 580 N N . PRO A 1 75 ? -17.016 -5.450 16.477 1.00 89.50 75 PRO A N 1
ATOM 581 C CA . PRO A 1 75 ? -18.058 -4.777 17.238 1.00 89.50 75 PRO A CA 1
ATOM 582 C C . PRO A 1 75 ? -19.022 -4.050 16.293 1.00 89.50 75 PRO A C 1
ATOM 584 O O . PRO A 1 75 ? -18.607 -3.341 15.371 1.00 89.50 75 PRO A O 1
ATOM 587 N N . ARG A 1 76 ? -20.329 -4.199 16.548 1.00 85.75 76 ARG A N 1
ATOM 588 C CA . ARG A 1 76 ? -21.399 -3.632 15.704 1.00 85.75 76 ARG A CA 1
ATOM 589 C C . ARG A 1 76 ? -21.266 -2.119 15.518 1.00 85.75 76 ARG A C 1
ATOM 591 O O . ARG A 1 76 ? -21.622 -1.610 14.463 1.00 85.75 76 ARG A O 1
ATOM 598 N N . GLU A 1 77 ? -20.704 -1.416 16.497 1.00 86.25 77 GLU A N 1
ATOM 599 C CA . GLU A 1 77 ? -20.455 0.028 16.426 1.00 86.25 77 GLU A CA 1
ATOM 600 C C . GLU A 1 77 ? -19.490 0.416 15.300 1.00 86.25 77 GLU A C 1
ATOM 602 O O . GLU A 1 77 ? -19.745 1.384 14.586 1.00 86.25 77 GLU A O 1
ATOM 607 N N . GLN A 1 78 ? -18.410 -0.348 15.093 1.00 83.94 78 GLN A N 1
ATOM 608 C CA . GLN A 1 78 ? -17.442 -0.083 14.020 1.00 83.94 78 GLN A CA 1
ATOM 609 C C . GLN A 1 78 ? -18.060 -0.327 12.640 1.00 83.94 78 GLN A C 1
ATOM 611 O O . GLN A 1 78 ? -17.825 0.439 11.707 1.00 83.94 78 GLN A O 1
ATOM 616 N N . TRP A 1 79 ? -18.895 -1.361 12.525 1.00 83.44 79 TRP A N 1
ATOM 617 C CA . TRP A 1 79 ? -19.633 -1.662 11.299 1.00 83.44 79 TRP A CA 1
ATOM 618 C C . TRP A 1 79 ? -20.670 -0.581 10.967 1.00 83.44 79 TRP A C 1
ATOM 620 O O . TRP A 1 79 ? -20.723 -0.089 9.841 1.00 83.44 79 TRP A O 1
ATOM 630 N N . ILE A 1 80 ? -21.456 -0.155 11.960 1.00 85.50 80 ILE A N 1
ATOM 631 C CA . ILE A 1 80 ? -22.439 0.922 11.794 1.00 85.50 80 ILE A CA 1
ATOM 632 C C . ILE A 1 80 ? -21.737 2.229 11.431 1.00 85.50 80 ILE A C 1
ATOM 634 O O . ILE A 1 80 ? -22.228 2.940 10.566 1.00 85.50 80 ILE A O 1
ATOM 638 N N . TRP A 1 81 ? -20.578 2.529 12.023 1.00 82.88 81 TRP A N 1
ATOM 639 C CA . TRP A 1 81 ? -19.801 3.727 11.694 1.00 82.88 81 TRP A CA 1
ATOM 640 C C . TRP A 1 81 ? -19.300 3.753 10.243 1.00 82.88 81 TRP A C 1
ATOM 642 O O . TRP A 1 81 ? -19.191 4.823 9.633 1.00 82.88 81 TRP A O 1
ATOM 652 N N . LEU A 1 82 ? -18.993 2.582 9.678 1.00 83.88 82 LEU A N 1
ATOM 653 C CA . LEU A 1 82 ? -18.587 2.474 8.283 1.00 83.88 82 LEU A CA 1
ATOM 654 C C . LEU A 1 82 ? -19.727 2.935 7.362 1.00 83.88 82 LEU A C 1
ATOM 656 O O . LEU A 1 82 ? -19.504 3.778 6.495 1.00 83.88 82 LEU A O 1
ATOM 660 N N . LEU A 1 83 ? -20.941 2.428 7.598 1.00 84.56 83 LEU A N 1
ATOM 661 C CA . LEU A 1 83 ? -22.111 2.631 6.736 1.00 84.56 83 LEU A CA 1
ATOM 662 C C . LEU A 1 83 ? -22.881 3.923 7.027 1.00 84.56 83 LEU A C 1
ATOM 664 O O . LEU A 1 83 ? -23.380 4.572 6.109 1.00 84.56 83 LEU A O 1
ATOM 668 N N . PHE A 1 84 ? -22.975 4.308 8.294 1.00 83.31 84 PHE A N 1
ATOM 669 C CA . PHE A 1 84 ? -23.805 5.408 8.756 1.00 83.31 84 PHE A CA 1
ATOM 670 C C . PHE A 1 84 ? -22.961 6.472 9.460 1.00 83.31 84 PHE A C 1
ATOM 672 O O . PHE A 1 84 ? -22.044 6.159 10.224 1.00 83.31 84 PHE A O 1
ATOM 679 N N . PRO A 1 85 ? -23.264 7.760 9.237 1.00 76.69 85 PRO A N 1
ATOM 680 C CA . PRO A 1 85 ? -22.582 8.831 9.939 1.00 76.69 85 PRO A CA 1
ATOM 681 C C . PRO A 1 85 ? -22.863 8.740 11.442 1.00 76.69 85 PRO A C 1
ATOM 683 O O . PRO A 1 85 ? -23.998 8.527 11.871 1.00 76.69 85 PRO A O 1
ATOM 686 N N . ARG A 1 86 ? -21.821 8.925 12.259 1.00 72.19 86 ARG A N 1
ATOM 687 C CA . ARG A 1 86 ? -21.958 8.965 13.719 1.00 72.19 86 ARG A CA 1
ATOM 688 C C . ARG A 1 86 ? -22.879 10.130 14.086 1.00 72.19 86 ARG A C 1
ATOM 690 O O . ARG A 1 86 ? -22.552 11.275 13.772 1.00 72.19 86 ARG A O 1
ATOM 697 N N . LYS A 1 87 ? -23.999 9.853 14.765 1.00 68.19 87 LYS A N 1
ATOM 698 C CA . LYS A 1 87 ? -24.786 10.896 15.435 1.00 68.19 87 LYS A CA 1
ATOM 699 C C . LYS A 1 87 ? -23.881 11.556 16.472 1.00 68.19 87 LYS A C 1
ATOM 701 O O . LYS A 1 87 ? -23.505 10.953 17.473 1.00 68.19 87 LYS A O 1
ATOM 706 N N . SER A 1 88 ? -23.409 12.755 16.158 1.00 61.06 88 SER A N 1
ATOM 707 C CA . SER A 1 88 ? -22.635 13.577 17.076 1.00 61.06 88 SER A CA 1
ATOM 708 C C . SER A 1 88 ? -23.619 14.279 18.006 1.00 61.06 88 SER A C 1
ATOM 710 O O . SER A 1 88 ? -23.953 15.438 17.767 1.00 61.06 88 SER A O 1
ATOM 712 N N . ASP A 1 89 ? -24.112 13.563 19.015 1.00 60.56 89 ASP A N 1
ATOM 713 C CA . ASP A 1 89 ? -25.167 14.064 19.905 1.00 60.56 89 ASP A CA 1
ATOM 714 C C . ASP A 1 89 ? -24.700 15.189 20.859 1.00 60.56 89 ASP A C 1
ATOM 716 O O . ASP A 1 89 ? -25.521 15.757 21.565 1.00 60.56 89 ASP A O 1
ATOM 720 N N . GLU A 1 90 ? -23.427 15.615 20.829 1.00 56.72 90 GLU A N 1
ATOM 721 C CA . GLU A 1 90 ? -22.905 16.634 21.765 1.00 56.72 90 GLU A CA 1
ATOM 722 C C . GLU A 1 90 ? -22.008 17.737 21.167 1.00 56.72 90 GLU A C 1
ATOM 724 O O . GLU A 1 90 ? -21.338 18.453 21.908 1.00 56.72 90 GLU A O 1
ATOM 729 N N . LEU A 1 91 ? -21.967 17.959 19.845 1.00 55.91 91 LEU A N 1
ATOM 730 C CA . LEU A 1 91 ? -21.155 19.069 19.306 1.00 55.91 91 LEU A CA 1
ATOM 731 C C . LEU A 1 91 ? -21.937 20.383 19.177 1.00 55.91 91 LEU A C 1
ATOM 733 O O . LEU A 1 91 ? -22.134 20.930 18.089 1.00 55.91 91 LEU A O 1
ATOM 737 N N . GLY A 1 92 ? -22.314 20.924 20.335 1.00 58.28 92 GLY A N 1
ATOM 738 C CA . GLY A 1 92 ? -22.519 22.354 20.512 1.00 58.28 92 GLY A CA 1
ATOM 739 C C . GLY A 1 92 ? -21.183 23.082 20.370 1.00 58.28 92 GLY A C 1
ATOM 740 O O . GLY A 1 92 ? -20.455 23.218 21.336 1.00 58.28 92 GLY A O 1
ATOM 741 N N . TYR A 1 93 ? -20.821 23.476 19.150 1.00 55.09 93 TYR A N 1
ATOM 742 C CA . TYR A 1 93 ? -20.202 24.766 18.819 1.00 55.09 93 TYR A CA 1
ATOM 743 C C . TYR A 1 93 ? -19.916 24.805 17.317 1.00 55.09 93 TYR A C 1
ATOM 745 O O . TYR A 1 93 ? -19.300 23.909 16.735 1.00 55.09 93 TYR A O 1
ATOM 753 N N . SER A 1 94 ? -20.386 25.889 16.710 1.00 57.22 94 SER A N 1
ATOM 754 C CA . SER A 1 94 ? -20.248 26.315 15.320 1.00 57.22 94 SER A CA 1
ATOM 755 C C . SER A 1 94 ? -18.860 26.055 14.701 1.00 57.22 94 SER A C 1
ATOM 757 O O . SER A 1 94 ? -18.044 26.962 14.561 1.00 57.22 94 SER A O 1
ATOM 759 N N . THR A 1 95 ? -18.603 24.834 14.227 1.00 55.59 95 THR A N 1
ATOM 760 C CA . THR A 1 95 ? -17.541 24.564 13.245 1.00 55.59 95 THR A CA 1
ATOM 761 C C . THR A 1 95 ? -18.129 24.745 11.847 1.00 55.59 95 THR A C 1
ATOM 763 O O . THR A 1 95 ? -18.374 23.787 11.116 1.00 55.59 95 THR A O 1
ATOM 766 N N . ARG A 1 96 ? -18.408 26.004 11.481 1.00 60.00 96 ARG A N 1
ATOM 767 C CA . ARG A 1 96 ? -18.714 26.376 10.092 1.00 60.00 96 ARG A CA 1
ATOM 768 C C . ARG A 1 96 ? -17.457 26.157 9.244 1.00 60.00 96 ARG A C 1
ATOM 770 O O . ARG A 1 96 ? -16.381 26.624 9.605 1.00 60.00 96 ARG A O 1
ATOM 777 N N . GLY A 1 97 ? -17.591 25.427 8.138 1.00 75.88 97 GLY A N 1
ATOM 778 C CA . GLY A 1 97 ? -16.527 25.219 7.151 1.00 75.88 97 GLY A CA 1
ATOM 779 C C . GLY A 1 97 ? -16.319 23.758 6.746 1.00 75.88 97 GLY A C 1
ATOM 780 O O . GLY A 1 97 ? -17.021 22.852 7.200 1.00 75.88 97 GLY A O 1
ATOM 781 N N . ILE A 1 98 ? -15.306 23.532 5.904 1.00 73.88 98 ILE A N 1
ATOM 782 C CA . ILE A 1 98 ? -14.962 22.227 5.308 1.00 73.88 98 ILE A CA 1
ATOM 783 C C . ILE A 1 98 ? -14.786 21.145 6.390 1.00 73.88 98 ILE A C 1
ATOM 785 O O . ILE A 1 98 ? -15.297 20.038 6.250 1.00 73.88 98 ILE A O 1
ATOM 789 N N . ARG A 1 99 ? -14.177 21.470 7.540 1.00 72.31 99 ARG A N 1
ATOM 790 C CA . ARG A 1 99 ? -14.028 20.522 8.666 1.00 72.31 99 ARG A CA 1
ATOM 791 C C . ARG A 1 99 ? -15.362 20.034 9.250 1.00 72.31 99 ARG A C 1
ATOM 793 O O . ARG A 1 99 ? -15.431 18.889 9.687 1.00 72.31 99 ARG A O 1
ATOM 800 N N . GLY A 1 100 ? -16.404 20.867 9.266 1.00 70.81 100 GLY A N 1
ATOM 801 C CA . GLY A 1 100 ? -17.737 20.483 9.747 1.00 70.81 100 GLY A CA 1
ATOM 802 C C . GLY A 1 100 ? -18.444 19.532 8.780 1.00 70.81 100 GLY A C 1
ATOM 803 O O . GLY A 1 100 ? -19.013 18.526 9.202 1.00 70.81 100 GLY A O 1
ATOM 804 N N . PHE A 1 101 ? -18.318 19.792 7.475 1.00 70.62 101 PHE A N 1
ATOM 805 C CA . PHE A 1 101 ? -18.811 18.900 6.422 1.00 70.62 101 PHE A CA 1
ATOM 806 C C . PHE A 1 101 ? -18.122 17.529 6.478 1.00 70.62 101 PHE A C 1
ATOM 808 O O . PHE A 1 101 ? -18.785 16.492 6.530 1.00 70.62 101 PHE A O 1
ATOM 815 N N . PHE A 1 102 ? -16.791 17.516 6.605 1.00 72.88 102 PHE A N 1
ATOM 816 C CA . PHE A 1 102 ? -16.019 16.280 6.729 1.00 72.88 102 PHE A CA 1
ATOM 817 C C . PHE A 1 102 ? -16.337 15.486 8.000 1.00 72.88 102 PHE A C 1
ATOM 819 O O . PHE A 1 102 ? -16.153 14.277 7.991 1.00 72.88 102 PHE A O 1
ATOM 826 N N . LYS A 1 103 ? -16.853 16.085 9.079 1.00 71.38 103 LYS A N 1
ATOM 827 C CA . LYS A 1 103 ? -17.267 15.331 10.278 1.00 71.38 103 LYS A CA 1
ATOM 828 C C . LYS A 1 103 ? -18.622 14.629 10.132 1.00 71.38 103 LYS A C 1
ATOM 830 O O . LYS A 1 103 ? -18.838 13.629 10.806 1.00 71.38 103 LYS A O 1
ATOM 835 N N . ARG A 1 104 ? -19.506 15.107 9.248 1.00 67.94 104 ARG A N 1
ATOM 836 C CA . ARG A 1 104 ? -20.885 14.597 9.094 1.00 67.94 104 ARG A CA 1
ATOM 837 C C . ARG A 1 104 ? -21.042 13.373 8.197 1.00 67.94 104 ARG A C 1
ATOM 839 O O . ARG A 1 104 ? -22.107 12.776 8.190 1.00 67.94 104 ARG A O 1
ATOM 846 N N . LEU A 1 105 ? -20.027 13.017 7.423 1.00 73.50 105 LEU A N 1
ATOM 847 C CA . LEU A 1 105 ? -20.119 11.938 6.436 1.00 73.50 105 LEU A CA 1
ATOM 848 C C . LEU A 1 105 ? -19.689 10.565 7.022 1.00 73.50 105 LEU A C 1
ATOM 850 O O . LEU A 1 105 ? -18.864 10.548 7.942 1.00 73.50 105 LEU A O 1
ATOM 854 N N . PRO A 1 106 ? -20.188 9.428 6.498 1.00 81.75 106 PRO A N 1
ATOM 855 C CA . PRO A 1 106 ? -19.865 8.074 6.979 1.00 81.75 106 PRO A CA 1
ATOM 856 C C . PRO A 1 106 ? -18.395 7.684 6.751 1.00 81.75 106 PRO A C 1
ATOM 858 O O . PRO A 1 106 ? -17.688 8.330 5.971 1.00 81.75 106 PRO A O 1
ATOM 861 N N . GLY A 1 107 ? -17.927 6.617 7.412 1.00 80.44 107 GLY A N 1
ATOM 862 C CA . GLY A 1 107 ? -16.555 6.110 7.265 1.00 80.44 107 GLY A CA 1
ATOM 863 C C . GLY A 1 107 ? -16.178 5.762 5.817 1.00 80.44 107 GLY A C 1
ATOM 864 O O . GLY A 1 107 ? -15.046 6.018 5.405 1.00 80.44 107 GLY A O 1
ATOM 865 N N . VAL A 1 108 ? -17.146 5.298 5.015 1.00 84.44 108 VAL A N 1
ATOM 866 C CA . VAL A 1 108 ? -16.981 4.971 3.581 1.00 84.44 108 VAL A CA 1
ATOM 867 C C . VAL A 1 108 ? -16.368 6.109 2.762 1.00 84.44 108 VAL A C 1
ATOM 869 O O . VAL A 1 108 ? -15.644 5.843 1.811 1.00 84.44 108 VAL A O 1
ATOM 872 N N . LYS A 1 109 ? -16.558 7.379 3.139 1.00 83.69 109 LYS A N 1
ATOM 873 C CA . LYS A 1 109 ? -15.955 8.502 2.399 1.00 83.69 109 LYS A CA 1
ATOM 874 C C . LYS A 1 109 ? -14.423 8.467 2.404 1.00 83.69 109 LYS A C 1
ATOM 876 O O . LYS A 1 109 ? -13.809 8.928 1.454 1.00 83.69 109 LYS A O 1
ATOM 881 N N . PHE A 1 110 ? -13.805 7.987 3.488 1.00 84.31 110 PHE A N 1
ATOM 882 C CA . PHE A 1 110 ? -12.351 7.960 3.610 1.00 84.31 110 PHE A CA 1
ATOM 883 C C . PHE A 1 110 ? -11.795 6.845 2.736 1.00 84.31 110 PHE A C 1
ATOM 885 O O . PHE A 1 110 ? -10.788 7.057 2.076 1.00 84.31 110 PHE A O 1
ATOM 892 N N . ALA A 1 111 ? -12.505 5.715 2.664 1.00 84.75 111 ALA A N 1
ATOM 893 C CA . ALA A 1 111 ? -12.219 4.660 1.702 1.00 84.75 111 ALA A CA 1
ATOM 894 C C . ALA A 1 111 ? -12.418 5.150 0.257 1.00 84.75 111 ALA A C 1
ATOM 896 O O . ALA A 1 111 ? -11.561 4.910 -0.579 1.00 84.75 111 ALA A O 1
ATOM 897 N N . ALA A 1 112 ? -13.485 5.906 -0.026 1.00 86.38 112 ALA A N 1
ATOM 898 C CA . ALA A 1 112 ? -13.721 6.479 -1.352 1.00 86.38 112 ALA A CA 1
ATOM 899 C C . ALA A 1 112 ? -12.638 7.496 -1.748 1.00 86.38 112 ALA A C 1
ATOM 901 O O . ALA A 1 112 ? -12.141 7.455 -2.865 1.00 86.38 112 ALA A O 1
ATOM 902 N N . LEU A 1 113 ? -12.234 8.386 -0.836 1.00 88.12 113 LEU A N 1
ATOM 903 C CA . LEU A 1 113 ? -11.139 9.329 -1.077 1.00 88.12 113 LEU A CA 1
ATOM 904 C C . LEU A 1 113 ? -9.801 8.613 -1.255 1.00 88.12 113 LEU A C 1
ATOM 906 O O . LEU A 1 113 ? -9.055 8.975 -2.158 1.00 88.12 113 LEU A O 1
ATOM 910 N N . ALA A 1 114 ? -9.512 7.603 -0.431 1.00 88.19 114 ALA A N 1
ATOM 911 C CA . ALA A 1 114 ? -8.325 6.773 -0.596 1.00 88.19 114 ALA A CA 1
ATOM 912 C C . ALA A 1 114 ? -8.329 6.087 -1.969 1.00 88.19 114 ALA A C 1
ATOM 914 O O . ALA A 1 114 ? -7.346 6.205 -2.687 1.00 88.19 114 ALA A O 1
ATOM 915 N N . GLY A 1 115 ? -9.459 5.499 -2.374 1.00 87.81 115 GLY A N 1
ATOM 916 C CA . GLY A 1 115 ? -9.619 4.872 -3.685 1.00 87.81 115 GLY A CA 1
ATOM 917 C C . GLY A 1 115 ? -9.458 5.852 -4.848 1.00 87.81 115 GLY A C 1
ATOM 918 O O . GLY A 1 115 ? -8.755 5.552 -5.801 1.00 87.81 115 GLY A O 1
ATOM 919 N N . ILE A 1 116 ? -10.026 7.062 -4.766 1.00 90.06 116 ILE A N 1
ATOM 920 C CA . ILE A 1 116 ? -9.826 8.095 -5.799 1.00 90.06 116 ILE A CA 1
ATOM 921 C C . ILE A 1 116 ? -8.344 8.474 -5.911 1.00 90.06 116 ILE A C 1
ATOM 923 O O . ILE A 1 116 ? -7.832 8.619 -7.021 1.00 90.06 116 ILE A O 1
ATOM 927 N N . VAL A 1 117 ? -7.654 8.648 -4.779 1.00 92.06 117 VAL A N 1
ATOM 928 C CA . VAL A 1 117 ? -6.222 8.984 -4.755 1.00 92.06 117 VAL A CA 1
ATOM 929 C C . VAL A 1 117 ? -5.380 7.839 -5.319 1.00 92.06 117 VAL A C 1
ATOM 931 O O . VAL A 1 117 ? -4.461 8.097 -6.091 1.00 92.06 117 VAL A O 1
ATOM 934 N N . GLU A 1 118 ? -5.713 6.597 -4.975 1.00 89.00 118 GLU A N 1
ATOM 935 C CA . GLU A 1 118 ? -5.040 5.389 -5.458 1.00 89.00 118 GLU A CA 1
ATOM 936 C C . GLU A 1 118 ? -5.195 5.240 -6.974 1.00 89.00 118 GLU A C 1
ATOM 938 O O . GLU A 1 118 ? -4.196 5.245 -7.689 1.00 89.00 118 GLU A O 1
ATOM 943 N N . VAL A 1 119 ? -6.431 5.280 -7.482 1.00 87.75 119 VAL A N 1
ATOM 944 C CA . VAL A 1 119 ? -6.727 5.225 -8.922 1.00 87.75 119 VAL A CA 1
ATOM 945 C C . VAL A 1 119 ? -6.038 6.366 -9.675 1.00 87.75 119 VAL A C 1
ATOM 947 O O . VAL A 1 119 ? -5.461 6.155 -10.740 1.00 87.75 119 VAL A O 1
ATOM 950 N N . SER A 1 120 ? -6.041 7.584 -9.123 1.00 91.19 120 SER A N 1
ATOM 951 C CA . SER A 1 120 ? -5.328 8.720 -9.726 1.00 91.19 120 SER A CA 1
ATOM 952 C C . SER A 1 120 ? -3.817 8.470 -9.798 1.00 91.19 120 SER A C 1
ATOM 954 O O . SER A 1 120 ? -3.186 8.799 -10.802 1.00 91.19 120 SER A O 1
ATOM 956 N N . GLY A 1 121 ? -3.234 7.876 -8.753 1.00 89.19 121 GLY A N 1
ATOM 957 C CA . GLY A 1 121 ? -1.831 7.469 -8.724 1.00 89.19 121 GLY A CA 1
ATOM 958 C C . GLY A 1 121 ? -1.510 6.430 -9.796 1.00 89.19 121 GLY A C 1
ATOM 959 O O . GLY A 1 121 ? -0.528 6.589 -10.522 1.00 89.19 121 GLY A O 1
ATOM 960 N N . ASP A 1 122 ? -2.370 5.428 -9.960 1.00 85.94 122 ASP A N 1
ATOM 961 C CA . ASP A 1 122 ? -2.208 4.390 -10.979 1.00 85.94 122 ASP A CA 1
ATOM 962 C C . ASP A 1 122 ? -2.304 4.950 -12.400 1.00 85.94 122 ASP A C 1
ATOM 964 O O . ASP A 1 122 ? -1.484 4.604 -13.253 1.00 85.94 122 ASP A O 1
ATOM 968 N N . TYR A 1 123 ? -3.231 5.880 -12.656 1.00 86.94 123 TYR A N 1
ATOM 969 C CA . TYR A 1 123 ? -3.305 6.579 -13.943 1.00 86.94 123 TYR A CA 1
ATOM 970 C C . TYR A 1 123 ? -2.043 7.401 -14.232 1.00 86.94 123 TYR A C 1
ATOM 972 O O . TYR A 1 123 ? -1.547 7.378 -15.359 1.00 86.94 123 TYR A O 1
ATOM 980 N N . LEU A 1 124 ? -1.490 8.101 -13.235 1.00 89.75 124 LEU A N 1
ATOM 981 C CA . LEU A 1 124 ? -0.233 8.845 -13.390 1.00 89.75 124 LEU A CA 1
ATOM 982 C C . LEU A 1 124 ? 0.947 7.906 -13.671 1.00 89.75 124 LEU A C 1
ATOM 984 O O . LEU A 1 124 ? 1.779 8.185 -14.539 1.00 89.75 124 LEU A O 1
ATOM 988 N N . ILE A 1 125 ? 1.008 6.770 -12.978 1.00 86.81 125 ILE A N 1
ATOM 989 C CA . ILE A 1 125 ? 2.015 5.735 -13.220 1.00 86.81 125 ILE A CA 1
ATOM 990 C C . ILE A 1 125 ? 1.885 5.198 -14.647 1.00 86.81 125 ILE A C 1
ATOM 992 O O . ILE A 1 125 ? 2.869 5.169 -15.380 1.00 86.81 125 ILE A O 1
ATOM 996 N N . PHE A 1 126 ? 0.680 4.827 -15.070 1.00 85.25 126 PHE A N 1
ATOM 997 C CA . PHE A 1 126 ? 0.428 4.331 -16.419 1.00 85.25 126 PHE A CA 1
ATOM 998 C C . PHE A 1 126 ? 0.802 5.361 -17.493 1.00 85.25 126 PHE A C 1
ATOM 1000 O O . PHE A 1 126 ? 1.493 5.034 -18.455 1.00 85.25 126 PHE A O 1
ATOM 1007 N N . SER A 1 127 ? 0.432 6.630 -17.295 1.00 86.38 127 SER A N 1
ATOM 1008 C CA . SER A 1 127 ? 0.756 7.709 -18.232 1.00 86.38 127 SER A CA 1
ATOM 1009 C C . SER A 1 127 ? 2.259 7.957 -18.364 1.00 86.38 127 SER A C 1
ATOM 1011 O O . SER A 1 127 ? 2.707 8.419 -19.409 1.00 86.38 127 SER A O 1
ATOM 1013 N N . THR A 1 128 ? 3.040 7.687 -17.318 1.00 88.19 128 THR A N 1
ATOM 1014 C CA . THR A 1 128 ? 4.489 7.933 -17.316 1.00 88.19 128 THR A CA 1
ATOM 1015 C C . THR A 1 128 ? 5.304 6.729 -17.786 1.00 88.19 128 THR A C 1
ATOM 1017 O O . THR A 1 128 ? 6.434 6.905 -18.240 1.00 88.19 128 THR A O 1
ATOM 1020 N N . GLN A 1 129 ? 4.736 5.517 -17.762 1.00 84.12 129 GLN A N 1
ATOM 1021 C CA . GLN A 1 129 ? 5.415 4.292 -18.206 1.00 84.12 129 GLN A CA 1
ATOM 1022 C C . GLN A 1 129 ? 5.901 4.354 -19.660 1.00 84.12 129 GLN A C 1
ATOM 1024 O O . GLN A 1 129 ? 6.957 3.808 -19.957 1.00 84.12 129 GLN A O 1
ATOM 1029 N N . GLY A 1 130 ? 5.175 5.033 -20.555 1.00 86.00 130 GLY A N 1
ATOM 1030 C CA . GLY A 1 130 ? 5.570 5.163 -21.963 1.00 86.00 130 GLY A CA 1
ATOM 1031 C C . GLY A 1 130 ? 6.726 6.138 -22.213 1.00 86.00 130 GLY A C 1
ATOM 1032 O O . GLY A 1 130 ? 7.345 6.091 -23.272 1.00 86.00 130 GLY A O 1
ATOM 1033 N N . SER A 1 131 ? 7.025 7.020 -21.256 1.00 89.75 131 SER A N 1
ATOM 1034 C CA . SER A 1 131 ? 8.037 8.078 -21.401 1.00 89.75 131 SER A CA 1
ATOM 1035 C C . SER A 1 131 ? 9.281 7.861 -20.541 1.00 89.75 131 SER A C 1
ATOM 1037 O O . SER A 1 131 ? 10.269 8.571 -20.712 1.00 89.75 131 SER A O 1
ATOM 1039 N N . LEU A 1 132 ? 9.245 6.914 -19.602 1.00 87.81 132 LEU A N 1
ATOM 1040 C CA . LEU A 1 132 ? 10.326 6.669 -18.651 1.00 87.81 132 LEU A CA 1
ATOM 1041 C C . LEU A 1 132 ? 11.102 5.402 -18.998 1.00 87.81 132 LEU A C 1
ATOM 1043 O O . LEU A 1 132 ? 10.523 4.357 -19.290 1.00 87.81 132 LEU A O 1
ATOM 1047 N N . SER A 1 133 ? 12.428 5.464 -18.865 1.00 87.69 133 SER A N 1
ATOM 1048 C CA . SER A 1 133 ? 13.251 4.257 -18.878 1.00 87.69 133 SER A CA 1
ATOM 1049 C C . SER A 1 133 ? 12.912 3.362 -17.680 1.00 87.69 133 SER A C 1
ATOM 1051 O O . SER A 1 133 ? 12.500 3.831 -16.613 1.00 87.69 133 SER A O 1
ATOM 1053 N N . ILE A 1 134 ? 13.123 2.051 -17.831 1.00 83.62 134 ILE A N 1
ATOM 1054 C CA . ILE A 1 134 ? 12.8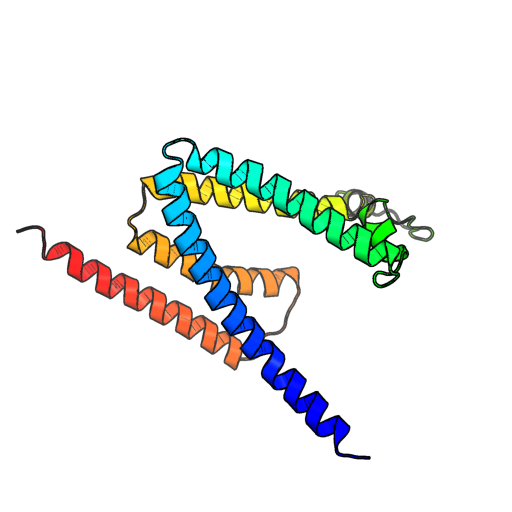63 1.060 -16.772 1.00 83.62 134 ILE A CA 1
ATOM 1055 C C . ILE A 1 134 ? 13.636 1.414 -15.493 1.00 83.62 134 ILE A C 1
ATOM 1057 O O . ILE A 1 134 ? 13.105 1.279 -14.390 1.00 83.62 134 ILE A O 1
ATOM 1061 N N . VAL A 1 135 ? 14.874 1.895 -15.638 1.00 82.69 135 VAL A N 1
ATOM 1062 C CA . VAL A 1 135 ? 15.717 2.310 -14.511 1.00 82.69 135 VAL A CA 1
ATOM 1063 C C . VAL A 1 135 ? 15.088 3.498 -13.787 1.00 82.69 135 VAL A C 1
ATOM 1065 O O . VAL A 1 135 ? 14.879 3.426 -12.577 1.00 82.69 135 VAL A O 1
ATOM 1068 N N . MET A 1 136 ? 14.693 4.549 -14.515 1.00 83.94 136 MET A N 1
ATOM 1069 C CA . MET A 1 136 ? 14.041 5.721 -13.921 1.00 83.94 136 MET A CA 1
ATOM 1070 C C . MET A 1 136 ? 12.734 5.348 -13.208 1.00 83.94 136 MET A C 1
ATOM 1072 O O . MET A 1 136 ? 12.467 5.817 -12.102 1.00 83.94 136 MET A O 1
ATOM 1076 N N . TYR A 1 137 ? 11.953 4.432 -13.787 1.00 85.88 137 TYR A N 1
ATOM 1077 C CA . TYR A 1 137 ? 10.742 3.914 -13.154 1.00 85.88 137 TYR A CA 1
ATOM 1078 C C . TY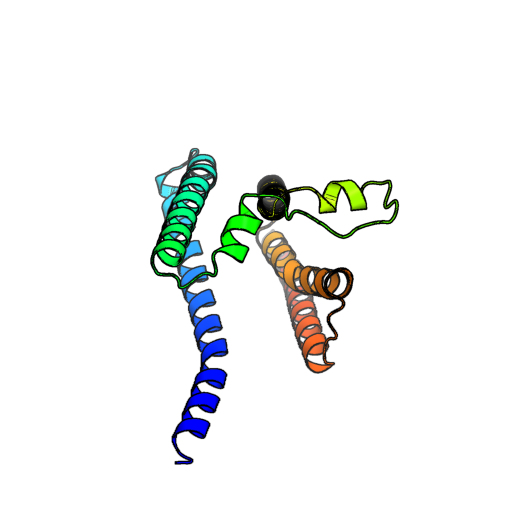R A 1 137 ? 11.031 3.221 -11.811 1.00 85.88 137 TYR A C 1
ATOM 1080 O O . TYR A 1 137 ? 10.349 3.478 -10.818 1.00 85.88 137 TYR A O 1
ATOM 1088 N N . LYS A 1 138 ? 12.071 2.378 -11.736 1.00 83.75 138 LYS A N 1
ATOM 1089 C CA . LYS A 1 138 ? 12.475 1.721 -10.478 1.00 83.75 138 LYS A CA 1
ATOM 1090 C C . LYS A 1 138 ? 12.943 2.704 -9.411 1.00 83.75 138 LYS A C 1
ATOM 1092 O O . LYS A 1 138 ? 12.684 2.485 -8.230 1.00 83.75 138 LYS A O 1
ATOM 1097 N N . LEU A 1 139 ? 13.573 3.795 -9.818 1.00 84.00 139 LEU A N 1
ATOM 1098 C CA . LEU A 1 139 ? 14.031 4.842 -8.910 1.00 84.00 139 LEU A CA 1
ATOM 1099 C C . LEU A 1 139 ? 12.867 5.656 -8.347 1.00 84.00 139 LEU A C 1
ATOM 1101 O O . LEU A 1 139 ? 12.801 5.888 -7.140 1.00 84.00 139 LEU A O 1
ATOM 1105 N N . LEU A 1 140 ? 11.891 6.000 -9.189 1.00 88.19 140 LEU A N 1
ATOM 1106 C CA . LEU A 1 140 ? 10.648 6.629 -8.739 1.00 88.19 140 LEU A CA 1
ATOM 1107 C C . LEU A 1 140 ? 9.908 5.754 -7.721 1.00 88.19 140 LEU A C 1
ATOM 1109 O O . LEU A 1 140 ? 9.414 6.268 -6.718 1.00 88.19 140 LEU A O 1
ATOM 1113 N N . GLN A 1 141 ? 9.898 4.429 -7.912 1.00 86.88 141 GLN A N 1
ATOM 1114 C CA . GLN A 1 141 ? 9.330 3.504 -6.925 1.00 86.88 141 GLN A CA 1
ATOM 1115 C C . GLN A 1 141 ? 10.060 3.563 -5.572 1.00 86.88 141 GLN A C 1
ATOM 1117 O O . GLN A 1 141 ? 9.415 3.477 -4.529 1.00 86.88 141 GLN A O 1
ATOM 1122 N N . GLN A 1 142 ? 11.383 3.754 -5.551 1.00 88.56 142 GLN A N 1
ATOM 1123 C CA . GLN A 1 142 ? 12.139 3.885 -4.298 1.00 88.56 142 GLN A CA 1
ATOM 1124 C C . GLN A 1 142 ? 11.839 5.201 -3.566 1.00 88.56 142 GLN A C 1
ATOM 1126 O O . GLN A 1 142 ? 11.863 5.232 -2.334 1.00 88.56 142 GLN A O 1
ATOM 1131 N N . PHE A 1 143 ? 11.465 6.262 -4.289 1.00 88.44 143 PHE A N 1
ATOM 1132 C CA . PHE A 1 143 ? 11.079 7.549 -3.701 1.00 88.44 143 PHE A CA 1
ATOM 1133 C C . PHE A 1 143 ? 9.764 7.494 -2.899 1.00 88.44 143 PHE A C 1
ATOM 1135 O O . PHE A 1 143 ? 9.509 8.349 -2.045 1.00 88.44 143 PHE A O 1
ATOM 1142 N N . ILE A 1 144 ? 8.950 6.451 -3.091 1.00 90.25 144 ILE A N 1
ATOM 1143 C CA . ILE A 1 144 ? 7.741 6.218 -2.289 1.00 90.25 144 ILE A CA 1
ATOM 1144 C C . ILE A 1 144 ? 8.091 6.091 -0.795 1.00 90.25 144 ILE A C 1
ATOM 1146 O O . ILE A 1 144 ? 7.352 6.588 0.054 1.00 90.25 144 ILE A O 1
ATOM 1150 N N . VAL A 1 145 ? 9.239 5.499 -0.446 1.00 90.25 145 VAL A N 1
ATOM 1151 C CA . VAL A 1 145 ? 9.647 5.285 0.955 1.00 90.25 145 VAL A CA 1
ATOM 1152 C C . VAL A 1 145 ? 9.872 6.606 1.713 1.00 90.25 145 VAL A C 1
ATOM 1154 O O . VAL A 1 145 ? 9.186 6.838 2.709 1.00 90.25 145 VAL A O 1
ATOM 1157 N N . PRO A 1 146 ? 10.762 7.521 1.280 1.00 92.81 146 PRO A N 1
ATOM 1158 C CA . PRO A 1 146 ? 10.923 8.803 1.964 1.00 92.81 146 PRO A CA 1
ATOM 1159 C C . PRO A 1 146 ? 9.660 9.673 1.882 1.00 92.81 146 PRO A C 1
ATOM 1161 O O . PRO A 1 146 ? 9.330 10.351 2.853 1.00 92.81 146 PRO A O 1
ATOM 1164 N N . SER A 1 147 ? 8.910 9.619 0.774 1.00 92.25 147 SER A N 1
ATOM 1165 C CA . SER A 1 147 ? 7.653 10.366 0.630 1.00 92.25 147 SER A CA 1
ATOM 1166 C C . SER A 1 147 ? 6.608 9.933 1.666 1.00 92.25 147 SER A C 1
ATOM 1168 O O . SER A 1 147 ? 6.048 10.768 2.378 1.00 92.25 147 SER A O 1
ATOM 1170 N N . THR A 1 148 ? 6.390 8.625 1.828 1.00 91.00 148 THR A N 1
ATOM 1171 C CA . THR A 1 148 ? 5.454 8.088 2.833 1.00 91.00 148 THR A CA 1
ATOM 1172 C C . THR A 1 148 ? 5.879 8.427 4.258 1.00 91.00 148 THR A C 1
ATOM 1174 O O . THR A 1 148 ? 5.022 8.744 5.084 1.00 91.00 148 THR A O 1
ATOM 1177 N N . LEU A 1 149 ? 7.186 8.448 4.546 1.00 92.31 149 LEU A N 1
ATOM 1178 C CA . LEU A 1 149 ? 7.698 8.891 5.842 1.00 92.31 149 LEU A CA 1
ATOM 1179 C C . LEU A 1 149 ? 7.365 10.366 6.099 1.00 92.31 149 LEU A C 1
ATOM 1181 O O . LEU A 1 149 ? 6.834 10.687 7.161 1.00 92.31 149 LEU A O 1
ATOM 1185 N N . ILE A 1 150 ? 7.610 11.253 5.129 1.00 92.00 150 ILE A N 1
ATOM 1186 C CA . ILE A 1 150 ? 7.298 12.688 5.244 1.00 92.00 150 ILE A CA 1
ATOM 1187 C C . ILE A 1 150 ? 5.800 12.891 5.499 1.00 92.00 150 ILE A C 1
ATOM 1189 O O . ILE A 1 150 ? 5.417 13.589 6.440 1.00 92.00 150 ILE A O 1
ATOM 1193 N N . TRP A 1 151 ? 4.943 12.236 4.714 1.00 92.12 151 TRP A N 1
ATOM 1194 C CA . TRP A 1 151 ? 3.495 12.320 4.902 1.00 92.12 151 TRP A CA 1
ATOM 1195 C C . TRP A 1 151 ? 3.043 11.763 6.252 1.00 92.12 151 TRP A C 1
ATOM 1197 O O . TRP A 1 151 ? 2.162 12.343 6.882 1.00 92.12 151 TRP A O 1
ATOM 1207 N N . SER A 1 152 ? 3.672 10.697 6.745 1.00 90.50 152 SER A N 1
ATOM 1208 C CA . SER A 1 152 ? 3.398 10.151 8.076 1.00 90.50 152 SER A CA 1
ATOM 1209 C C . SER A 1 152 ? 3.797 11.120 9.198 1.00 90.50 152 SER A C 1
ATOM 1211 O O . SER A 1 152 ? 3.019 11.332 10.133 1.00 90.50 152 SER A O 1
ATOM 1213 N N . VAL A 1 153 ? 4.951 11.793 9.094 1.00 90.06 153 VAL A N 1
ATOM 1214 C CA . VAL A 1 153 ? 5.343 12.858 10.040 1.00 90.06 153 VAL A CA 1
ATOM 1215 C C . VAL A 1 153 ? 4.311 13.987 10.037 1.00 90.06 153 VAL A C 1
ATOM 1217 O O . VAL A 1 153 ? 3.876 14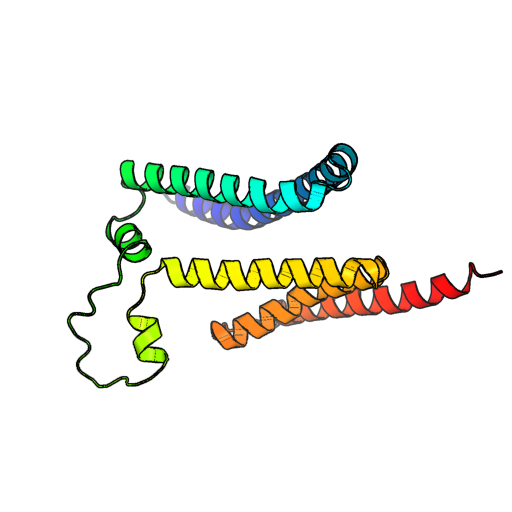.428 11.100 1.00 90.06 153 VAL A O 1
ATOM 1220 N N . ILE A 1 154 ? 3.889 14.443 8.857 1.00 91.38 154 ILE A N 1
ATOM 1221 C CA . ILE A 1 154 ? 2.976 15.585 8.717 1.00 91.38 154 ILE A CA 1
ATOM 1222 C C . ILE A 1 154 ? 1.564 15.240 9.212 1.00 91.38 154 ILE A C 1
ATOM 1224 O O . ILE A 1 154 ? 0.977 15.999 9.986 1.00 91.38 154 ILE A O 1
ATOM 1228 N N . LEU A 1 155 ? 1.008 14.109 8.768 1.00 88.38 155 LEU A N 1
ATOM 1229 C CA . LEU A 1 155 ? -0.394 13.750 8.997 1.00 88.38 155 LEU A CA 1
ATOM 1230 C C . LEU A 1 155 ? -0.612 13.055 10.340 1.00 88.38 155 LEU A C 1
ATOM 1232 O O . LEU A 1 155 ? -1.544 13.403 11.064 1.00 88.38 155 LEU A O 1
ATOM 1236 N N . LEU A 1 156 ? 0.237 12.082 10.682 1.00 89.25 156 LEU A N 1
ATOM 1237 C CA . LEU A 1 156 ? 0.093 11.284 11.904 1.00 89.25 156 LEU A CA 1
ATOM 1238 C C . LEU A 1 156 ? 0.852 11.887 13.089 1.00 89.25 156 LEU A C 1
ATOM 1240 O O . LEU A 1 156 ? 0.660 11.437 14.217 1.00 89.25 156 LEU A O 1
ATOM 1244 N N . ARG A 1 157 ? 1.701 12.902 12.856 1.00 91.00 157 ARG A N 1
ATOM 1245 C CA . ARG A 1 157 ? 2.609 13.471 13.870 1.00 91.00 157 ARG A CA 1
ATOM 1246 C C . ARG A 1 157 ? 3.465 12.397 14.545 1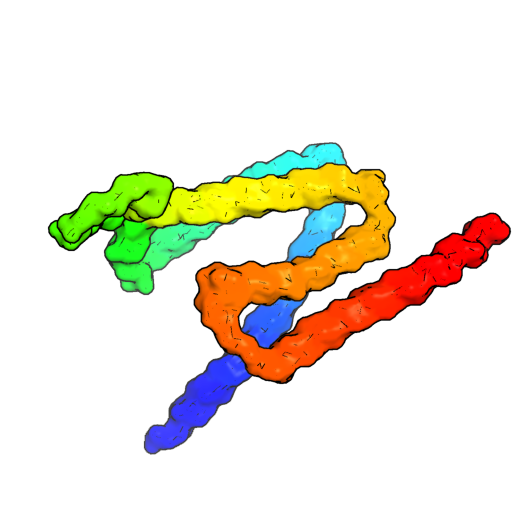.00 91.00 157 ARG A C 1
ATOM 1248 O O . ARG A 1 157 ? 3.7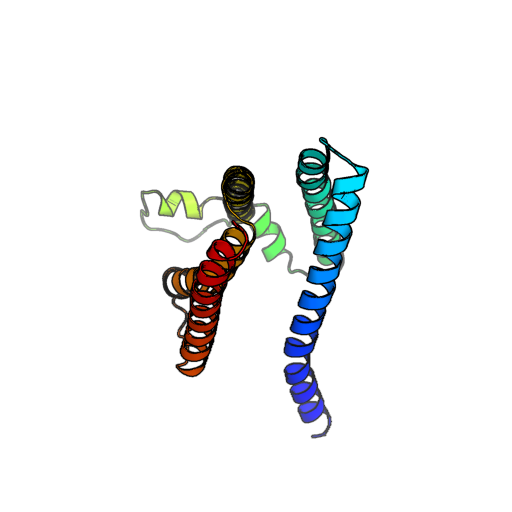80 12.498 15.733 1.00 91.00 157 ARG A O 1
ATOM 1255 N N . SER A 1 158 ? 3.813 11.359 13.784 1.00 87.88 158 SER A N 1
ATOM 1256 C CA . SER A 1 158 ? 4.637 10.263 14.279 1.00 87.88 158 SER A CA 1
ATOM 1257 C C . SER A 1 158 ? 6.038 10.769 14.619 1.00 87.88 158 SER A C 1
ATOM 1259 O O . SER A 1 158 ? 6.596 11.616 13.917 1.00 87.88 158 SER A O 1
ATOM 1261 N N . ARG A 1 159 ? 6.603 10.257 15.714 1.00 92.81 159 ARG A N 1
ATOM 1262 C CA . ARG A 1 159 ? 7.969 10.567 16.145 1.00 92.81 159 ARG A CA 1
ATOM 1263 C C . ARG A 1 159 ? 8.866 9.406 15.747 1.00 92.81 159 ARG A C 1
ATOM 1265 O O . ARG A 1 159 ? 8.675 8.304 16.247 1.00 92.81 159 ARG A O 1
ATOM 1272 N N . TYR A 1 160 ? 9.824 9.682 14.873 1.00 90.44 160 TYR A N 1
ATOM 1273 C CA . TYR A 1 160 ? 10.777 8.691 14.384 1.00 90.44 160 TYR A CA 1
ATOM 1274 C C . TYR A 1 160 ? 12.054 8.695 15.221 1.00 90.44 160 TYR A C 1
ATOM 1276 O O . TYR A 1 160 ? 12.520 9.748 15.666 1.00 90.44 160 TYR A O 1
ATOM 1284 N N . ILE A 1 161 ? 12.624 7.511 15.425 1.00 95.12 161 ILE A N 1
ATOM 1285 C CA . ILE A 1 161 ? 13.912 7.334 16.103 1.00 95.12 161 ILE A CA 1
ATOM 1286 C C . ILE A 1 161 ? 15.043 7.578 15.089 1.00 95.12 161 ILE A C 1
ATOM 1288 O O . ILE A 1 161 ? 14.892 7.302 13.900 1.00 95.12 161 ILE A O 1
ATOM 1292 N N . LEU A 1 162 ? 16.209 8.056 15.548 1.00 93.12 162 LEU A N 1
ATOM 1293 C CA . LEU A 1 162 ? 17.382 8.312 14.693 1.00 93.12 162 LEU A CA 1
ATOM 1294 C C . LEU A 1 162 ? 17.746 7.106 13.804 1.00 93.12 162 LEU A C 1
ATOM 1296 O O . LEU A 1 162 ? 18.104 7.277 12.643 1.00 93.12 162 LEU A O 1
ATOM 1300 N N . GLN A 1 163 ? 17.613 5.887 14.332 1.00 93.69 163 GLN A N 1
ATOM 1301 C CA . GLN A 1 163 ? 17.880 4.652 13.595 1.00 93.69 163 GLN A CA 1
ATOM 1302 C C . GLN A 1 163 ? 16.947 4.469 12.387 1.00 93.69 163 GLN A C 1
ATOM 1304 O O . GLN A 1 163 ? 17.394 4.027 11.332 1.00 93.69 163 GLN A O 1
ATOM 1309 N N . GLU A 1 164 ? 15.671 4.835 12.516 1.00 90.81 164 GLU A N 1
ATOM 1310 C CA . GLU A 1 164 ? 14.690 4.753 11.428 1.00 90.81 164 GLU A CA 1
ATOM 1311 C C . GLU A 1 164 ? 15.005 5.784 10.339 1.00 90.81 164 GLU A C 1
ATOM 1313 O O . GLU A 1 164 ? 14.965 5.469 9.150 1.00 90.81 164 GLU A O 1
ATOM 1318 N N . LEU A 1 165 ? 15.406 6.995 10.743 1.00 91.94 165 LEU A N 1
ATOM 1319 C CA . LEU A 1 165 ? 15.847 8.041 9.817 1.00 91.94 165 LEU A CA 1
ATOM 1320 C C . LEU A 1 165 ? 17.116 7.639 9.057 1.00 91.94 165 LEU A C 1
ATOM 1322 O O . LEU A 1 165 ? 17.195 7.852 7.849 1.00 91.94 165 LEU A O 1
ATOM 1326 N N . LEU A 1 166 ? 18.086 7.018 9.736 1.00 93.88 166 LEU A N 1
ATOM 1327 C CA . LEU A 1 166 ? 19.313 6.524 9.107 1.00 93.88 166 LEU A CA 1
ATOM 1328 C C . LEU A 1 166 ? 19.002 5.408 8.103 1.00 93.88 166 LEU A C 1
ATOM 1330 O O . LEU A 1 166 ? 19.544 5.414 7.001 1.00 93.88 166 LEU A O 1
ATOM 1334 N N . ALA A 1 167 ? 18.081 4.497 8.431 1.00 91.12 167 ALA A N 1
ATOM 1335 C CA . ALA A 1 167 ? 17.643 3.458 7.502 1.00 91.12 167 ALA A CA 1
ATOM 1336 C C . ALA A 1 167 ? 17.024 4.051 6.224 1.00 91.12 167 ALA A C 1
ATOM 1338 O O . ALA A 1 167 ? 17.357 3.618 5.122 1.00 91.12 167 ALA A O 1
ATOM 1339 N N . VAL A 1 168 ? 16.177 5.079 6.348 1.00 90.81 168 VAL A N 1
ATOM 1340 C CA . VAL A 1 168 ? 15.592 5.763 5.181 1.00 90.81 168 VAL A CA 1
ATOM 1341 C C . VAL A 1 168 ? 16.660 6.502 4.379 1.00 90.81 168 VAL A C 1
ATOM 1343 O O . VAL A 1 168 ? 16.673 6.407 3.153 1.00 90.81 168 VAL A O 1
ATOM 1346 N N . LEU A 1 169 ? 17.594 7.182 5.051 1.00 92.50 169 LEU A N 1
ATOM 1347 C CA . LEU A 1 169 ? 18.719 7.845 4.394 1.00 92.50 169 LEU A CA 1
ATOM 1348 C C . LEU A 1 169 ? 19.565 6.846 3.597 1.00 92.50 169 LEU A C 1
ATOM 1350 O O . LEU A 1 169 ? 19.911 7.121 2.452 1.00 92.50 169 LEU A O 1
ATOM 1354 N N . LEU A 1 170 ? 19.850 5.672 4.165 1.00 93.56 170 LEU A N 1
ATOM 1355 C CA . LEU A 1 170 ? 20.593 4.612 3.490 1.00 93.56 170 LEU A CA 1
ATOM 1356 C C . LEU A 1 170 ? 19.871 4.139 2.222 1.00 93.56 170 LEU A C 1
ATOM 1358 O O . LEU A 1 170 ? 20.508 4.006 1.181 1.00 93.56 170 LEU A O 1
ATOM 1362 N N . VAL A 1 171 ? 18.550 3.934 2.281 1.00 90.06 171 VAL A N 1
ATOM 1363 C CA . VAL A 1 171 ? 17.744 3.557 1.105 1.00 90.06 171 VAL A CA 1
ATOM 1364 C C . VAL A 1 171 ? 17.842 4.621 0.011 1.00 90.06 171 VAL A C 1
ATOM 1366 O O . VAL A 1 171 ? 18.033 4.277 -1.153 1.00 90.06 171 VAL A O 1
ATOM 1369 N N . VAL A 1 172 ? 17.775 5.906 0.373 1.00 90.12 172 VAL A N 1
ATOM 1370 C CA . VAL A 1 172 ? 17.919 7.016 -0.582 1.00 90.12 172 VAL A CA 1
ATOM 1371 C C . VAL A 1 172 ? 19.329 7.068 -1.173 1.00 90.12 172 VAL A C 1
ATOM 1373 O O . VAL A 1 172 ? 19.471 7.237 -2.378 1.00 90.12 172 VAL A O 1
ATOM 1376 N N . VAL A 1 173 ? 20.377 6.881 -0.367 1.00 92.12 173 VAL A N 1
ATOM 1377 C CA . VAL A 1 173 ? 21.765 6.862 -0.858 1.00 92.12 173 VAL A CA 1
ATOM 1378 C C . VAL A 1 173 ? 21.979 5.708 -1.835 1.00 92.12 173 VAL A C 1
ATOM 1380 O O . VAL A 1 173 ? 22.522 5.925 -2.913 1.00 92.12 173 VAL A O 1
ATOM 1383 N N . VAL A 1 174 ? 21.513 4.500 -1.504 1.00 90.56 174 VAL A N 1
ATOM 1384 C CA . VAL A 1 174 ? 21.604 3.336 -2.402 1.00 90.56 174 VAL A CA 1
ATOM 1385 C C . VAL A 1 174 ? 20.840 3.589 -3.702 1.00 90.56 174 VAL A C 1
ATOM 1387 O O . VAL A 1 174 ? 21.356 3.274 -4.774 1.00 90.56 174 VAL A O 1
ATOM 1390 N N . ALA A 1 175 ? 19.655 4.202 -3.622 1.00 86.25 175 ALA A N 1
ATOM 1391 C CA . ALA A 1 175 ? 18.884 4.607 -4.792 1.00 86.25 175 ALA A CA 1
ATOM 1392 C C . ALA A 1 175 ? 19.689 5.554 -5.688 1.00 86.25 175 ALA A C 1
ATOM 1394 O O . ALA A 1 175 ? 19.864 5.268 -6.867 1.00 86.25 175 ALA A O 1
ATOM 1395 N N . VAL A 1 176 ? 20.237 6.635 -5.117 1.00 86.62 176 VAL A N 1
ATOM 1396 C CA . VAL A 1 176 ? 21.043 7.643 -5.829 1.00 86.62 176 VAL A CA 1
ATOM 1397 C C . VAL A 1 176 ? 22.284 7.020 -6.468 1.00 86.62 176 VAL A C 1
ATOM 1399 O O . VAL A 1 176 ? 22.554 7.265 -7.642 1.00 86.62 176 VAL A O 1
ATOM 1402 N N . VAL A 1 177 ? 23.012 6.174 -5.732 1.00 89.38 177 VAL A N 1
ATOM 1403 C CA . VAL A 1 177 ? 24.191 5.466 -6.254 1.00 89.38 177 VAL A CA 1
ATOM 1404 C C . VAL A 1 177 ? 23.814 4.582 -7.442 1.00 89.38 177 VAL A C 1
ATOM 1406 O O . VAL A 1 177 ? 24.534 4.574 -8.437 1.00 89.38 177 VAL A O 1
ATOM 1409 N N . ALA A 1 178 ? 22.673 3.887 -7.387 1.00 84.94 178 ALA A N 1
ATOM 1410 C CA . ALA A 1 178 ? 22.183 3.087 -8.508 1.00 84.94 178 ALA A CA 1
ATOM 1411 C C . ALA A 1 178 ? 21.845 3.935 -9.753 1.00 84.94 178 ALA A C 1
ATOM 1413 O O . ALA A 1 178 ? 22.017 3.458 -10.873 1.00 84.94 178 ALA A O 1
ATOM 1414 N N . ILE A 1 179 ? 21.411 5.194 -9.585 1.00 82.50 179 ILE A N 1
ATOM 1415 C CA . ILE A 1 179 ? 21.188 6.124 -10.713 1.00 82.50 179 ILE A CA 1
ATOM 1416 C C . ILE A 1 179 ? 22.507 6.457 -11.393 1.00 82.50 179 ILE A C 1
ATOM 1418 O O . ILE A 1 179 ? 22.632 6.342 -12.611 1.00 82.50 179 ILE A O 1
ATOM 1422 N N . VAL A 1 180 ? 23.484 6.882 -10.588 1.00 85.38 180 VAL A N 1
ATOM 1423 C CA . VAL A 1 180 ? 24.774 7.366 -11.082 1.00 85.38 180 VAL A CA 1
ATOM 1424 C C . VAL A 1 180 ? 25.492 6.253 -11.839 1.00 85.38 180 VAL A C 1
ATOM 1426 O O . VAL A 1 180 ? 25.937 6.471 -12.961 1.00 85.38 180 VAL A O 1
ATOM 1429 N N . THR A 1 181 ? 25.512 5.037 -11.287 1.00 85.69 181 THR A N 1
ATOM 1430 C CA . THR A 1 181 ? 26.148 3.889 -11.950 1.00 85.69 181 THR A CA 1
ATOM 1431 C C . THR A 1 181 ? 25.420 3.464 -13.225 1.00 85.69 181 THR A C 1
ATOM 1433 O O . THR A 1 181 ? 26.070 3.072 -14.193 1.00 85.69 181 THR A O 1
ATOM 1436 N N . SER A 1 182 ? 24.088 3.574 -13.276 1.00 78.88 182 SER A N 1
ATOM 1437 C CA . SER A 1 182 ? 23.333 3.267 -14.496 1.00 78.88 182 SER A CA 1
ATOM 1438 C C . SER A 1 182 ? 23.583 4.282 -15.614 1.00 78.88 182 SER A C 1
ATOM 1440 O O . SER A 1 182 ? 23.634 3.890 -16.779 1.00 78.88 182 SER A O 1
ATOM 1442 N N . SER A 1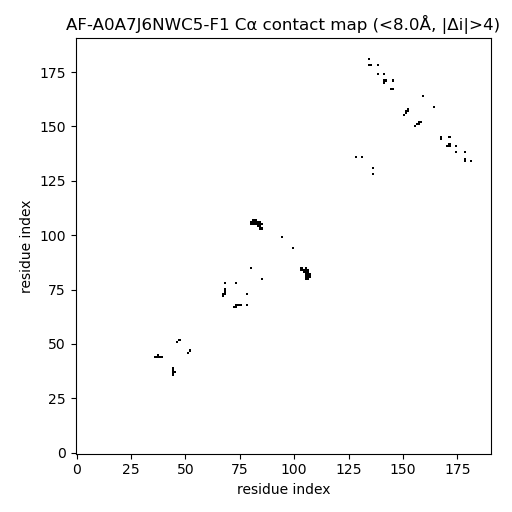 183 ? 23.755 5.566 -15.282 1.00 75.00 183 SER A N 1
ATOM 1443 C CA . SER A 1 183 ? 23.994 6.628 -16.270 1.00 75.00 183 SER A CA 1
ATOM 1444 C C . SER A 1 183 ? 25.325 6.461 -17.011 1.00 75.00 183 SER A C 1
ATOM 1446 O O . SER A 1 183 ? 25.446 6.887 -18.157 1.00 75.00 183 SER A O 1
ATOM 1448 N N . GLU A 1 184 ? 26.328 5.845 -16.382 1.00 75.62 184 GLU A N 1
ATOM 1449 C CA . GLU A 1 184 ? 27.644 5.610 -16.991 1.00 75.62 184 GLU A CA 1
ATOM 1450 C C . GLU A 1 184 ? 27.663 4.406 -17.951 1.00 75.62 184 GLU A C 1
ATOM 1452 O O . GLU A 1 184 ? 28.552 4.294 -18.801 1.00 75.62 184 GLU A O 1
ATOM 1457 N N . GLY A 1 185 ? 26.698 3.488 -17.821 1.00 65.00 185 GLY A N 1
ATOM 1458 C CA . GLY A 1 185 ? 26.601 2.282 -18.649 1.00 65.00 185 GLY A CA 1
ATOM 1459 C C . GLY A 1 185 ? 25.982 2.530 -20.026 1.00 65.00 185 GLY A C 1
ATOM 1460 O O . GLY A 1 185 ? 26.386 1.904 -21.003 1.00 65.00 185 GLY A O 1
ATOM 1461 N N . GLU A 1 186 ? 25.040 3.469 -20.126 1.00 61.97 186 GLU A N 1
ATOM 1462 C CA . GLU A 1 186 ? 24.278 3.733 -21.356 1.00 61.97 186 GLU A CA 1
ATOM 1463 C C . GLU A 1 186 ? 25.136 4.395 -22.454 1.00 61.97 186 GLU A C 1
ATOM 1465 O O . GLU A 1 186 ? 24.915 4.173 -23.641 1.00 61.97 186 GLU A O 1
ATOM 1470 N N . GLY A 1 187 ? 26.209 5.102 -22.075 1.00 57.41 187 GLY A N 1
ATOM 1471 C CA . GLY A 1 187 ? 27.173 5.686 -23.017 1.00 57.41 187 GLY A CA 1
ATOM 1472 C C . GLY A 1 187 ? 28.117 4.684 -23.701 1.00 57.41 187 GLY A C 1
ATOM 1473 O O . GLY A 1 187 ? 28.838 5.071 -24.618 1.00 57.41 187 GLY A O 1
ATOM 1474 N N . ARG A 1 188 ? 28.143 3.407 -23.282 1.00 55.44 188 ARG A N 1
ATOM 1475 C CA . ARG A 1 188 ? 29.077 2.390 -23.815 1.00 55.44 188 ARG A CA 1
ATOM 1476 C C . ARG A 1 188 ? 28.507 1.471 -24.896 1.00 55.44 188 ARG A C 1
ATOM 1478 O O . ARG A 1 188 ? 29.286 0.742 -25.496 1.00 55.44 188 ARG A O 1
ATOM 1485 N N . TYR A 1 189 ? 27.204 1.515 -25.170 1.00 54.25 189 TYR A N 1
ATOM 1486 C CA . TYR A 1 189 ? 26.551 0.650 -26.171 1.00 54.25 189 TYR A CA 1
ATOM 1487 C C . TYR A 1 189 ? 26.092 1.400 -27.433 1.00 54.25 189 TYR A C 1
ATOM 1489 O O . TYR A 1 189 ? 25.304 0.874 -28.212 1.00 54.25 189 TYR A O 1
ATOM 1497 N N . LEU A 1 190 ? 26.578 2.629 -27.632 1.00 50.97 190 LEU A N 1
ATOM 1498 C CA . LEU A 1 190 ? 26.313 3.461 -28.814 1.00 50.97 190 LEU A CA 1
ATOM 1499 C C . LEU A 1 190 ? 27.473 3.465 -29.835 1.00 50.97 190 LEU A C 1
ATOM 1501 O O . LEU A 1 190 ? 27.545 4.377 -30.657 1.00 50.97 190 LEU A O 1
ATOM 1505 N N . TRP A 1 191 ? 28.351 2.455 -29.806 1.00 45.66 191 TRP A N 1
ATOM 1506 C CA . TRP A 1 191 ? 29.387 2.215 -30.821 1.00 45.66 191 TRP A CA 1
ATOM 1507 C C . TRP A 1 191 ? 29.312 0.787 -31.350 1.00 45.66 191 TRP A C 1
ATOM 1509 O O . TRP A 1 191 ? 29.284 -0.139 -30.507 1.00 45.66 191 TRP A O 1
#